Protein AF-A0A962DFA2-F1 (afdb_monomer)

pLDDT: mean 83.48, std 16.99, range [31.48, 98.12]

Sequence (220 aa):
VVYTYWNDRPQLPERIKPILKSPIVALGGAARVVVPYTISSNFPKAGETLIGNVHSFVYGQSPDAVLSTLSPLRAGNKGFASWLNEQGANVTLNGEELTDHVFDYLMPVQGANGGIFRSNDPVQTFHMAGMGAMLAAIRPDNQDSRLDLELAHGMMANYVYPADQHLLAMNKERFVQEGILTVSPELAAFIPERYHDRVFVQPYEPKGRGVDFTPDDFTP

Solvent-accessible surface area (backbone atoms only — not comparable to full-atom values): 12699 Å² total; per-residue (Å²): 126,55,76,60,87,53,79,101,56,73,64,78,76,66,54,64,54,64,70,75,67,51,81,91,72,87,70,98,61,83,60,48,28,43,30,58,66,74,88,85,62,100,49,77,88,48,50,59,59,52,52,52,51,50,49,55,51,45,47,73,75,30,68,68,32,40,43,30,31,49,40,57,46,47,54,95,96,47,23,49,40,56,53,40,52,75,72,67,52,72,91,82,60,52,75,68,64,48,48,60,51,44,50,63,45,54,42,46,41,67,38,98,83,76,51,58,26,40,33,80,35,65,50,55,31,50,43,23,55,62,59,12,28,27,47,44,40,79,27,64,78,31,80,80,38,71,66,42,37,70,29,20,65,9,34,30,32,26,40,33,48,63,88,49,67,66,56,17,53,51,39,16,45,36,24,27,76,70,31,24,48,42,25,19,64,78,36,54,80,72,55,61,76,95,45,57,95,37,50,42,77,42,85,73,75,54,94,85,72,86,73,88,78,54,83,77,79,72,63,134

Nearest PDB structures (foldseek):
  4ks9-assembly1_A  TM=7.253E-01  e=6.447E-07  Cupriavidus metallidurans CH34
  4ks9-assembly1_B  TM=7.282E-01  e=1.789E-06  Cupriavidus metallidurans CH34
  6qe5-assembly2_B  TM=5.598E-01  e=1.963E+00  Escherichia coli PCN033
  4blw-assembly2_B  TM=5.600E-01  e=2.230E+00  Escherichia coli K-12
  6qdx-assembly1_A  TM=5.351E-01  e=2.230E+00  Escherichia coli

Foldseek 3Di:
DFADDDPPADDDDQECCCRVPPDRDDDPDQGQEDEPADDDDPPVVCRLVVVVVVLCVNCVRHVQHWYKYWFFQDDDQAGLVNVCVVVVHDPPDDQLRLVQSVCVQQQWDQPPVNFWTDGVRPRSCCQCLSFNWAFEDKHADHPPDPSSCVHPVNIITMTTHASDSVNRVVRNCLCTPVSAHEYEPVVLVSHPPVCLVRYDYDHRGRDPPDDPDDPVNTDD

Mean predicted aligned error: 7.3 Å

Structure (mmCIF, N/CA/C/O backbone):
data_AF-A0A962DFA2-F1
#
_entry.id   AF-A0A962DFA2-F1
#
loop_
_atom_site.group_PDB
_atom_site.id
_atom_site.type_symbol
_atom_site.label_atom_id
_atom_site.label_alt_id
_atom_site.label_comp_id
_atom_site.label_asym_id
_atom_site.label_entity_id
_atom_site.label_seq_id
_atom_site.pdbx_PDB_ins_code
_atom_site.Cartn_x
_atom_site.Cartn_y
_atom_site.Cartn_z
_atom_site.occupancy
_atom_site.B_iso_or_equiv
_atom_site.auth_seq_id
_atom_site.auth_comp_id
_atom_site.auth_asym_id
_atom_site.auth_atom_id
_atom_site.pdbx_PDB_model_num
ATOM 1 N N . VAL A 1 1 ? 16.718 -4.662 -3.782 1.00 40.53 1 VAL A N 1
ATOM 2 C CA . VAL A 1 1 ? 15.525 -4.903 -4.623 1.00 40.53 1 VAL A CA 1
ATOM 3 C C . VAL A 1 1 ? 15.564 -6.362 -5.027 1.00 40.53 1 VAL A C 1
ATOM 5 O O . VAL A 1 1 ? 16.570 -6.774 -5.588 1.00 40.53 1 VAL A O 1
ATOM 8 N N . VAL A 1 2 ? 14.565 -7.150 -4.637 1.00 40.03 2 VAL A N 1
ATOM 9 C CA . VAL A 1 2 ? 14.452 -8.560 -5.043 1.00 40.03 2 VAL A CA 1
ATOM 10 C C . VAL A 1 2 ? 13.408 -8.628 -6.154 1.00 40.03 2 VAL A C 1
ATOM 12 O O . VAL A 1 2 ? 12.385 -7.946 -6.084 1.00 40.03 2 VAL A O 1
ATOM 15 N N . TYR A 1 3 ? 13.702 -9.406 -7.192 1.00 44.09 3 TYR A N 1
ATOM 16 C CA . TYR A 1 3 ? 12.820 -9.632 -8.333 1.00 44.09 3 TYR A CA 1
ATOM 17 C C . TYR A 1 3 ? 12.112 -10.971 -8.135 1.00 44.09 3 TYR A C 1
ATOM 19 O O . TYR A 1 3 ? 12.773 -11.976 -7.881 1.00 44.09 3 TYR A O 1
ATOM 27 N N . THR A 1 4 ? 10.788 -11.005 -8.254 1.00 39.25 4 THR A N 1
ATOM 28 C CA . THR A 1 4 ? 10.018 -12.257 -8.259 1.00 39.25 4 THR A CA 1
ATOM 29 C C . THR A 1 4 ? 9.398 -12.467 -9.636 1.00 39.25 4 THR A C 1
ATOM 31 O O . THR A 1 4 ? 8.823 -11.546 -10.213 1.00 39.25 4 THR A O 1
ATOM 34 N N . TYR A 1 5 ? 9.550 -13.680 -10.173 1.00 37.34 5 TYR A N 1
ATOM 35 C CA . TYR A 1 5 ? 9.045 -14.105 -11.480 1.00 37.34 5 TYR A CA 1
ATOM 36 C C . TYR A 1 5 ? 7.929 -15.127 -11.279 1.00 37.34 5 TYR A C 1
ATOM 38 O O . TYR A 1 5 ? 8.181 -16.128 -10.619 1.00 37.34 5 TYR A O 1
ATOM 46 N N . TRP A 1 6 ? 6.762 -14.918 -11.891 1.00 36.81 6 TRP A N 1
ATOM 47 C CA . TRP A 1 6 ? 5.746 -15.952 -12.130 1.00 36.81 6 TRP A CA 1
ATOM 48 C C . TRP A 1 6 ? 4.937 -15.583 -13.381 1.00 36.81 6 TRP A C 1
ATOM 50 O O . TRP A 1 6 ? 4.411 -14.479 -13.418 1.00 36.81 6 TRP A O 1
ATOM 60 N N . ASN A 1 7 ? 4.906 -16.495 -14.369 1.00 35.88 7 ASN A N 1
ATOM 61 C CA . ASN A 1 7 ? 4.021 -16.651 -15.546 1.00 35.88 7 ASN A CA 1
ATOM 62 C C . ASN A 1 7 ? 3.340 -15.405 -16.176 1.00 35.88 7 ASN A C 1
ATOM 64 O O . ASN A 1 7 ? 3.738 -14.259 -15.992 1.00 35.88 7 ASN A O 1
ATOM 68 N N . ASP A 1 8 ? 2.407 -15.637 -17.100 1.00 46.66 8 ASP A N 1
ATOM 69 C CA . ASP A 1 8 ? 1.907 -14.676 -18.099 1.00 46.66 8 ASP A CA 1
ATOM 70 C C . ASP A 1 8 ? 1.202 -13.432 -17.531 1.00 46.66 8 ASP A C 1
ATOM 72 O O . ASP A 1 8 ? 1.034 -12.444 -18.247 1.00 46.66 8 ASP A O 1
ATOM 76 N N . ARG A 1 9 ? 0.920 -13.407 -16.221 1.00 54.56 9 ARG A N 1
ATOM 77 C CA . ARG A 1 9 ? 0.496 -12.222 -15.463 1.00 54.56 9 ARG A CA 1
ATOM 78 C C . ARG A 1 9 ? 1.474 -11.931 -14.320 1.00 54.56 9 ARG A C 1
ATOM 80 O O . ARG A 1 9 ? 1.854 -12.873 -13.627 1.00 54.56 9 ARG A O 1
ATOM 87 N N . PRO A 1 10 ? 1.872 -10.666 -14.093 1.00 65.50 10 PRO A N 1
ATOM 88 C CA . PRO A 1 10 ? 2.705 -10.305 -12.950 1.00 65.50 10 PRO A CA 1
ATOM 89 C C . PRO A 1 10 ? 1.995 -10.672 -11.636 1.00 65.50 10 PRO A C 1
ATOM 91 O O . PRO A 1 10 ? 1.051 -10.003 -11.232 1.00 65.50 10 PRO A O 1
ATOM 94 N N . GLN A 1 11 ? 2.435 -11.740 -10.966 1.00 81.25 11 GLN A N 1
ATOM 95 C CA . GLN A 1 11 ? 1.913 -12.091 -9.644 1.00 81.25 11 GLN A CA 1
ATOM 96 C C . GLN A 1 11 ? 2.600 -11.247 -8.571 1.00 81.25 11 GLN A C 1
ATOM 98 O O . GLN A 1 11 ? 3.827 -11.273 -8.429 1.00 81.25 11 GLN A O 1
ATOM 103 N N . LEU A 1 12 ? 1.800 -10.502 -7.808 1.00 89.06 12 LEU A N 1
ATOM 104 C CA . LEU A 1 12 ? 2.284 -9.767 -6.646 1.00 89.06 12 LEU A CA 1
ATOM 105 C C . LEU A 1 12 ? 2.687 -10.749 -5.536 1.00 89.06 12 LEU A C 1
ATOM 107 O O . LEU A 1 12 ? 1.996 -11.746 -5.321 1.00 89.06 12 LEU A O 1
ATOM 111 N N . PRO A 1 13 ? 3.785 -10.490 -4.811 1.00 89.25 13 PRO A N 1
ATOM 112 C CA . PRO A 1 13 ? 4.226 -11.381 -3.749 1.00 89.25 13 PRO A CA 1
ATOM 113 C C . PRO A 1 13 ? 3.236 -11.388 -2.583 1.00 89.25 13 PRO A C 1
ATOM 115 O O . PRO A 1 13 ? 2.809 -10.335 -2.111 1.00 89.25 13 PRO A O 1
ATOM 118 N N . GLU A 1 14 ? 2.945 -12.583 -2.076 1.00 89.50 14 GLU A N 1
ATOM 119 C CA . GLU A 1 14 ? 2.001 -12.779 -0.968 1.00 89.50 14 GLU A CA 1
ATOM 120 C C . GLU A 1 14 ? 2.699 -12.892 0.391 1.00 89.50 14 GLU A C 1
ATOM 122 O O . GLU A 1 14 ? 2.130 -12.548 1.421 1.00 89.50 14 GLU A O 1
ATOM 127 N N . ARG A 1 15 ? 3.947 -13.382 0.402 1.00 88.44 15 ARG A N 1
ATOM 128 C CA . ARG A 1 15 ? 4.719 -13.667 1.620 1.00 88.44 15 ARG A CA 1
ATOM 129 C C . ARG A 1 15 ? 6.149 -13.169 1.501 1.00 88.44 15 ARG A C 1
ATOM 131 O O . ARG A 1 15 ? 6.738 -13.171 0.418 1.00 88.44 15 ARG A O 1
ATOM 138 N N . ILE A 1 16 ? 6.731 -12.794 2.637 1.00 87.31 16 ILE A N 1
ATOM 139 C CA . ILE A 1 16 ? 8.077 -12.213 2.690 1.00 87.31 16 ILE A CA 1
ATOM 140 C C . ILE A 1 16 ? 9.175 -13.284 2.702 1.00 87.31 16 ILE A C 1
ATOM 142 O O . ILE A 1 16 ? 10.225 -13.091 2.093 1.00 87.31 16 ILE A O 1
ATOM 146 N N . LYS A 1 17 ? 8.965 -14.450 3.328 1.00 87.81 17 LYS A N 1
ATOM 147 C CA . LYS A 1 17 ? 9.995 -15.503 3.397 1.00 87.81 17 LYS A CA 1
ATOM 148 C C . LYS A 1 17 ? 10.449 -16.024 2.037 1.00 87.81 17 LYS A C 1
ATOM 150 O O . LYS A 1 17 ? 11.661 -16.180 1.891 1.00 87.81 17 LYS A O 1
ATOM 155 N N . PRO A 1 18 ? 9.579 -16.249 1.032 1.00 86.56 18 PRO A N 1
ATOM 156 C CA . PRO A 1 18 ? 10.038 -16.575 -0.315 1.00 86.56 18 PRO A CA 1
ATOM 157 C C . PRO A 1 18 ? 10.994 -15.519 -0.882 1.00 86.56 18 PRO A C 1
ATOM 159 O O . PRO A 1 18 ? 12.015 -15.884 -1.455 1.00 86.56 18 PRO A O 1
ATOM 162 N N . ILE A 1 19 ? 10.741 -14.228 -0.649 1.00 85.00 19 ILE A N 1
ATOM 163 C CA . ILE A 1 19 ? 11.627 -13.134 -1.083 1.00 85.00 19 ILE A CA 1
ATOM 164 C C . ILE A 1 19 ? 12.985 -13.214 -0.367 1.00 85.00 19 ILE A C 1
ATOM 166 O O . ILE A 1 19 ? 14.026 -13.046 -0.995 1.00 85.00 19 ILE A O 1
ATOM 170 N N . LEU A 1 20 ? 12.992 -13.496 0.940 1.00 85.50 20 LEU A N 1
ATOM 171 C CA . LEU A 1 20 ? 14.212 -13.511 1.760 1.00 85.50 20 LEU A CA 1
ATOM 172 C C . LEU A 1 20 ? 15.050 -14.791 1.628 1.00 85.50 20 LEU A C 1
ATOM 174 O O . LEU A 1 20 ? 16.238 -14.777 1.946 1.00 85.50 20 LEU A O 1
ATOM 178 N N . LYS A 1 21 ? 14.428 -15.914 1.258 1.00 85.38 21 LYS A N 1
ATOM 179 C CA . LYS A 1 21 ? 15.069 -17.239 1.235 1.00 85.38 21 LYS A CA 1
ATOM 180 C C . LYS A 1 21 ? 15.366 -17.753 -0.166 1.00 85.38 21 LYS A C 1
ATOM 182 O O . LYS A 1 21 ? 16.146 -18.696 -0.283 1.00 85.38 21 LYS A O 1
ATOM 187 N N . SER A 1 22 ? 14.765 -17.173 -1.203 1.00 80.94 22 SER A N 1
ATOM 188 C CA . SER A 1 22 ? 15.056 -17.591 -2.573 1.00 80.94 22 SER A CA 1
ATOM 189 C C . SER A 1 22 ? 16.487 -17.215 -2.960 1.00 80.94 22 SER A C 1
ATOM 191 O O . SER A 1 22 ? 16.951 -16.126 -2.610 1.00 80.94 22 SER A O 1
ATOM 193 N N . PRO A 1 23 ? 17.203 -18.090 -3.687 1.00 81.75 23 PRO A N 1
ATOM 194 C CA . PRO A 1 23 ? 18.500 -17.737 -4.237 1.00 81.75 23 PRO A CA 1
ATOM 195 C C . PRO A 1 23 ? 18.349 -16.575 -5.222 1.00 81.75 23 PRO A C 1
ATOM 197 O O . PRO A 1 23 ? 17.384 -16.503 -5.984 1.00 81.75 23 PRO A O 1
ATOM 200 N N . ILE A 1 24 ? 19.329 -15.672 -5.223 1.00 81.88 24 ILE A N 1
ATOM 201 C CA . ILE A 1 24 ? 19.407 -14.617 -6.232 1.00 81.88 24 ILE A CA 1
ATOM 202 C C . ILE A 1 24 ? 19.823 -15.270 -7.549 1.00 81.88 24 ILE A C 1
ATOM 204 O O . ILE A 1 24 ? 20.878 -15.898 -7.629 1.00 81.88 24 ILE A O 1
ATOM 208 N N . VAL A 1 25 ? 18.998 -15.101 -8.578 1.00 79.81 25 VAL A N 1
ATOM 209 C CA . VAL A 1 25 ? 19.255 -15.606 -9.928 1.00 79.81 25 VAL A CA 1
ATOM 210 C C . VAL A 1 25 ? 19.333 -14.447 -10.913 1.00 79.81 25 VAL A C 1
ATOM 212 O O . VAL A 1 25 ? 18.624 -13.449 -10.773 1.00 79.81 25 VAL A O 1
ATOM 215 N N . ALA A 1 26 ? 20.203 -14.569 -11.915 1.00 78.75 26 ALA A N 1
ATOM 216 C CA . ALA A 1 26 ? 20.210 -13.641 -13.036 1.00 78.75 26 ALA A CA 1
ATOM 217 C C . ALA A 1 26 ? 18.935 -13.843 -13.866 1.00 78.75 26 ALA A C 1
ATOM 219 O O . ALA A 1 26 ? 18.551 -14.977 -14.160 1.00 78.75 26 ALA A O 1
ATOM 220 N N . LEU A 1 27 ? 18.279 -12.748 -14.244 1.00 73.88 27 LEU A N 1
ATOM 221 C CA . LEU A 1 27 ? 17.114 -12.812 -15.117 1.00 73.88 27 LEU A CA 1
ATOM 222 C C . LEU A 1 27 ? 17.566 -12.978 -16.571 1.00 73.88 27 LEU A C 1
ATOM 224 O O . LEU A 1 27 ? 18.454 -12.267 -17.033 1.00 73.88 27 LEU A O 1
ATOM 228 N N . GLY A 1 28 ? 16.909 -13.874 -17.309 1.00 77.69 28 GLY A N 1
ATOM 229 C CA . GLY A 1 28 ? 17.084 -14.022 -18.760 1.00 77.69 28 GLY A CA 1
ATOM 230 C C . GLY A 1 28 ? 16.366 -12.948 -19.592 1.00 77.69 28 GLY A C 1
ATOM 231 O O . GLY A 1 28 ? 16.189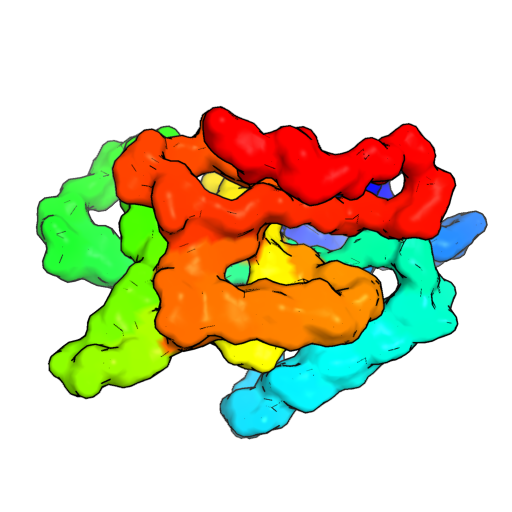 -13.130 -20.790 1.00 77.69 28 GLY A O 1
ATOM 232 N N . GLY A 1 29 ? 15.894 -11.865 -18.964 1.00 80.19 29 GLY A N 1
ATOM 233 C CA . GLY A 1 29 ? 15.108 -10.801 -19.588 1.00 80.19 29 GLY A CA 1
ATOM 234 C C . GLY A 1 29 ? 14.690 -9.725 -18.582 1.00 80.19 29 GLY A C 1
ATOM 235 O O . GLY A 1 29 ? 15.129 -9.741 -17.430 1.00 80.19 29 GLY A O 1
ATOM 236 N N . ALA A 1 30 ? 13.831 -8.796 -19.010 1.00 79.75 30 ALA A N 1
ATOM 237 C CA . ALA A 1 30 ? 13.317 -7.734 -18.146 1.00 79.75 30 ALA A CA 1
ATOM 238 C C . ALA A 1 30 ? 12.462 -8.294 -16.995 1.00 79.75 30 ALA A C 1
ATOM 240 O O . ALA A 1 30 ? 11.757 -9.303 -17.138 1.00 79.75 30 ALA A O 1
ATOM 241 N N . ALA A 1 31 ? 12.523 -7.628 -15.841 1.00 82.19 31 ALA A N 1
ATOM 242 C CA . ALA A 1 31 ? 11.681 -7.964 -14.703 1.00 82.19 31 ALA A CA 1
ATOM 243 C C . ALA A 1 31 ? 10.222 -7.595 -14.998 1.00 82.19 31 ALA A C 1
ATOM 245 O O . ALA A 1 31 ? 9.942 -6.518 -15.512 1.00 82.19 31 ALA A O 1
ATOM 246 N N . ARG A 1 32 ? 9.286 -8.479 -14.636 1.00 83.81 32 ARG A N 1
ATOM 247 C CA . ARG A 1 32 ? 7.841 -8.203 -14.732 1.00 83.81 32 ARG A CA 1
ATOM 248 C C . ARG A 1 32 ? 7.282 -7.555 -13.470 1.00 83.81 32 ARG A C 1
ATOM 250 O O . ARG A 1 32 ? 6.309 -6.819 -13.550 1.00 83.81 32 ARG A O 1
ATOM 257 N N . VAL A 1 33 ? 7.886 -7.836 -12.317 1.00 87.25 33 VAL A N 1
ATOM 258 C CA . VAL A 1 33 ? 7.523 -7.251 -11.023 1.00 87.25 33 VAL A CA 1
ATOM 259 C C . VAL A 1 33 ? 8.797 -6.845 -10.301 1.00 87.25 33 VAL A C 1
ATOM 261 O O . VAL A 1 33 ? 9.752 -7.622 -10.211 1.00 87.25 33 VAL A O 1
ATOM 264 N N . VAL A 1 34 ? 8.809 -5.626 -9.778 1.00 89.75 34 VAL A N 1
ATOM 265 C CA . VAL A 1 34 ? 9.890 -5.097 -8.951 1.00 89.75 34 VAL A CA 1
ATOM 266 C C . VAL A 1 34 ? 9.348 -4.846 -7.555 1.00 89.75 34 VAL A C 1
ATOM 268 O O . VAL A 1 34 ? 8.374 -4.111 -7.405 1.00 89.75 34 VAL A O 1
ATOM 271 N N . VAL A 1 35 ? 9.992 -5.443 -6.542 1.00 90.69 35 VAL A N 1
ATOM 272 C CA . VAL A 1 35 ? 9.493 -5.411 -5.162 1.00 90.69 35 VAL A CA 1
ATOM 273 C C . VAL A 1 35 ? 10.472 -4.744 -4.196 1.00 90.69 35 VAL A C 1
ATOM 275 O O . VAL A 1 35 ? 11.432 -5.374 -3.727 1.00 90.69 35 VAL A O 1
ATOM 278 N N . PRO A 1 36 ? 10.239 -3.473 -3.825 1.00 89.44 36 PRO A N 1
ATOM 279 C CA . PRO A 1 36 ? 10.795 -2.897 -2.611 1.00 89.44 36 PRO A CA 1
ATOM 280 C C . PRO A 1 36 ? 10.100 -3.544 -1.403 1.00 89.44 36 PRO A C 1
ATOM 282 O O . PRO A 1 36 ? 8.979 -3.194 -1.045 1.00 89.44 36 PRO A O 1
ATOM 285 N N . TYR A 1 37 ? 10.758 -4.524 -0.787 1.00 84.00 37 TYR A N 1
ATOM 286 C CA . TYR A 1 37 ? 10.236 -5.256 0.378 1.00 84.00 37 TYR A CA 1
ATOM 287 C C . TYR A 1 37 ? 10.696 -4.669 1.724 1.00 84.00 37 TYR A C 1
ATOM 289 O O . TYR A 1 37 ? 10.329 -5.159 2.787 1.00 84.00 37 TYR A O 1
ATOM 297 N N . THR A 1 38 ? 11.541 -3.638 1.693 1.00 84.62 38 THR A N 1
ATOM 298 C CA . THR A 1 38 ? 11.934 -2.862 2.869 1.00 84.62 38 THR A CA 1
ATOM 299 C C . THR A 1 38 ? 12.190 -1.419 2.462 1.00 84.62 38 THR A C 1
ATOM 301 O O . THR A 1 38 ? 12.869 -1.155 1.467 1.00 84.62 38 THR A O 1
ATOM 304 N N . ILE A 1 39 ? 11.639 -0.490 3.237 1.00 80.62 39 ILE A N 1
ATOM 305 C CA . ILE A 1 39 ? 11.922 0.937 3.146 1.00 80.62 39 ILE A CA 1
ATOM 306 C C . ILE A 1 39 ? 12.259 1.383 4.562 1.00 80.62 39 ILE A C 1
ATOM 308 O O . ILE A 1 39 ? 11.390 1.493 5.422 1.00 80.62 39 ILE A O 1
ATOM 312 N N . SER A 1 40 ? 13.542 1.608 4.812 1.00 77.19 40 SER A N 1
ATOM 313 C CA . SER A 1 40 ? 14.024 2.176 6.065 1.00 77.19 40 SER A CA 1
ATOM 314 C C . SER A 1 40 ? 14.614 3.541 5.772 1.00 77.19 40 SER A C 1
ATOM 316 O O . SER A 1 40 ? 15.476 3.658 4.900 1.00 77.19 40 SER A O 1
ATOM 318 N N . SER A 1 41 ? 14.202 4.557 6.520 1.00 67.19 41 SER A N 1
ATOM 319 C CA . SER A 1 41 ? 14.848 5.859 6.455 1.00 67.19 41 SER A CA 1
ATOM 320 C C . SER A 1 41 ? 15.345 6.274 7.830 1.00 67.19 41 SER A C 1
ATOM 322 O O . SER A 1 41 ? 14.562 6.375 8.770 1.00 67.19 41 SER A O 1
ATOM 324 N N . ASN A 1 42 ? 16.637 6.594 7.919 1.00 71.25 42 ASN A N 1
ATOM 325 C CA . ASN A 1 42 ? 17.202 7.315 9.064 1.00 71.25 42 ASN A CA 1
ATOM 326 C C . ASN A 1 42 ? 16.839 8.815 9.024 1.00 71.25 42 ASN A C 1
ATOM 328 O O . ASN A 1 42 ? 17.106 9.547 9.972 1.00 71.25 42 ASN A O 1
ATOM 332 N N . PHE A 1 43 ? 16.209 9.270 7.932 1.00 71.19 43 PHE A N 1
ATOM 333 C CA . PHE A 1 43 ? 15.773 10.645 7.699 1.00 71.19 43 PHE A CA 1
ATOM 334 C C . PHE A 1 43 ? 14.310 10.641 7.229 1.00 71.19 43 PHE A C 1
ATOM 336 O O . PHE A 1 43 ? 14.055 10.571 6.024 1.00 71.19 43 PHE A O 1
ATOM 343 N N . PRO A 1 44 ? 13.320 10.703 8.136 1.00 64.38 44 PRO A N 1
ATOM 344 C CA . PRO A 1 44 ? 11.906 10.494 7.799 1.00 64.38 44 PRO A CA 1
ATOM 345 C C . PRO A 1 44 ? 11.394 11.331 6.614 1.00 64.38 44 PRO A C 1
ATOM 347 O O . PRO A 1 44 ? 10.601 10.849 5.814 1.00 64.38 44 PRO A O 1
ATOM 350 N N . LYS A 1 45 ? 11.916 12.552 6.436 1.00 70.06 45 LYS A N 1
ATOM 351 C CA . LYS A 1 45 ? 11.538 13.462 5.341 1.00 70.06 45 LYS A CA 1
ATOM 352 C C . LYS A 1 45 ? 12.080 13.076 3.955 1.00 70.06 45 LYS A C 1
ATOM 354 O O . LYS A 1 45 ? 11.642 13.648 2.970 1.00 70.06 45 LYS A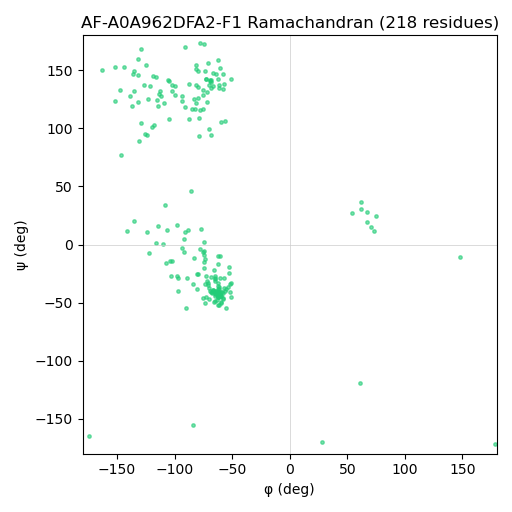 O 1
ATOM 359 N N . ALA A 1 46 ? 13.020 12.134 3.861 1.00 75.69 46 ALA A N 1
ATOM 360 C CA . ALA A 1 46 ? 13.625 11.710 2.594 1.00 75.69 46 ALA A CA 1
ATOM 361 C C . ALA A 1 46 ? 12.912 10.511 1.937 1.00 75.69 46 ALA A C 1
ATOM 363 O O . ALA A 1 46 ? 13.267 10.124 0.825 1.00 75.69 46 ALA A O 1
ATOM 364 N N . GLY A 1 47 ? 11.932 9.900 2.618 1.00 74.56 47 GLY A N 1
ATOM 365 C CA . GLY A 1 47 ? 11.279 8.673 2.152 1.00 74.56 47 GLY A CA 1
ATOM 366 C C . GLY A 1 47 ? 10.554 8.835 0.812 1.00 74.56 47 GLY A C 1
ATOM 367 O O . GLY A 1 47 ? 10.709 7.984 -0.058 1.00 74.56 47 GLY A O 1
ATOM 368 N N . GLU A 1 48 ? 9.825 9.939 0.626 1.00 78.31 48 GLU A N 1
ATOM 369 C CA . GLU A 1 48 ? 9.097 10.241 -0.620 1.00 78.31 48 GLU A CA 1
ATOM 370 C C . GLU A 1 48 ? 10.057 10.446 -1.803 1.00 78.31 48 GLU A C 1
ATOM 372 O O . GLU A 1 48 ? 9.884 9.863 -2.871 1.00 78.31 48 GLU A O 1
ATOM 377 N N . THR A 1 49 ? 11.146 11.193 -1.602 1.00 83.81 49 THR A N 1
ATOM 378 C CA . THR A 1 49 ? 12.184 11.361 -2.630 1.00 83.81 49 THR A CA 1
ATOM 379 C C . THR A 1 49 ? 12.842 10.029 -2.993 1.00 83.81 49 THR A C 1
ATOM 381 O O . THR A 1 49 ? 13.079 9.762 -4.169 1.00 83.81 49 THR A O 1
ATOM 384 N N . LEU A 1 50 ? 13.122 9.170 -2.005 1.00 84.31 50 LEU A N 1
ATOM 385 C CA . LEU A 1 50 ? 13.733 7.862 -2.244 1.00 84.31 50 LEU A CA 1
ATOM 386 C C . LEU A 1 50 ? 12.864 7.007 -3.167 1.00 84.31 50 LEU A C 1
ATOM 388 O O . LEU A 1 50 ? 13.358 6.473 -4.159 1.00 84.31 50 LEU A O 1
ATOM 392 N N . ILE A 1 51 ? 11.578 6.880 -2.855 1.00 86.25 51 ILE A N 1
ATOM 393 C CA . ILE A 1 51 ? 10.677 6.052 -3.652 1.00 86.25 51 ILE A CA 1
ATOM 394 C C . ILE A 1 51 ? 10.362 6.691 -5.013 1.00 86.25 51 ILE A C 1
ATOM 396 O O . ILE A 1 51 ? 10.273 5.961 -5.994 1.00 86.25 51 ILE A O 1
ATOM 400 N N . GLY A 1 52 ? 10.323 8.024 -5.122 1.00 88.94 52 GLY A N 1
ATOM 401 C CA . GLY A 1 52 ? 10.255 8.718 -6.416 1.00 88.94 52 GLY A CA 1
ATOM 402 C C . GLY A 1 52 ? 11.466 8.440 -7.320 1.00 88.94 52 GLY A C 1
ATOM 403 O O . GLY A 1 52 ? 11.314 8.220 -8.524 1.00 88.94 52 GLY A O 1
ATOM 404 N N . ASN A 1 53 ? 12.669 8.352 -6.742 1.00 90.31 53 ASN A N 1
ATOM 405 C CA . ASN A 1 53 ? 13.877 7.965 -7.478 1.00 90.31 53 ASN A CA 1
ATOM 406 C C . ASN A 1 53 ? 13.846 6.488 -7.895 1.00 90.31 53 ASN A C 1
ATOM 408 O O . ASN A 1 53 ? 14.239 6.159 -9.014 1.00 90.31 53 ASN A O 1
ATOM 412 N N . VAL A 1 54 ? 13.360 5.596 -7.021 1.00 90.56 54 VAL A N 1
ATOM 413 C CA . VAL A 1 54 ? 13.163 4.174 -7.353 1.00 90.56 54 VAL A CA 1
ATOM 414 C C . VAL A 1 54 ? 12.146 4.023 -8.482 1.00 90.56 54 VAL A C 1
ATOM 416 O O . VAL A 1 54 ? 12.414 3.289 -9.426 1.00 90.56 54 VAL A O 1
ATOM 419 N N . HIS A 1 55 ? 11.021 4.737 -8.418 1.00 93.50 55 HIS A N 1
ATOM 420 C CA . HIS A 1 55 ? 10.001 4.768 -9.469 1.00 93.50 55 HIS A CA 1
ATOM 421 C C . HIS A 1 55 ? 10.602 5.164 -10.820 1.00 93.50 55 HIS A C 1
ATOM 423 O O . HIS A 1 55 ? 10.536 4.383 -11.769 1.00 93.50 55 HIS A O 1
ATOM 429 N N . SER A 1 56 ? 11.287 6.309 -10.870 1.00 93.12 56 SER A N 1
ATOM 430 C CA . SER A 1 56 ? 11.932 6.804 -12.093 1.00 93.12 56 SER A CA 1
ATOM 431 C C . SER A 1 56 ? 12.971 5.820 -12.640 1.00 93.12 56 SER A C 1
ATOM 433 O O . SER A 1 56 ? 13.042 5.591 -13.846 1.00 93.12 56 SER A O 1
ATOM 435 N N . PHE A 1 57 ? 13.767 5.202 -11.761 1.00 92.44 57 PHE A N 1
ATOM 436 C CA . PHE A 1 57 ? 14.758 4.205 -12.161 1.00 92.44 57 PHE A CA 1
ATOM 437 C C . PHE A 1 57 ? 14.104 2.946 -12.744 1.00 92.44 57 PHE A C 1
ATOM 439 O O . PHE A 1 57 ? 14.502 2.490 -13.815 1.00 92.44 57 PHE A O 1
ATOM 446 N N . VAL A 1 58 ? 13.098 2.394 -12.059 1.00 90.56 58 VAL A N 1
ATOM 447 C CA . VAL A 1 58 ? 12.413 1.165 -12.480 1.00 90.56 58 VAL A CA 1
ATOM 448 C C . VAL A 1 58 ? 11.752 1.365 -13.833 1.00 90.56 58 VAL A C 1
ATOM 450 O O . VAL A 1 58 ? 12.037 0.601 -14.750 1.00 90.56 58 VAL A O 1
ATOM 453 N N . TYR A 1 59 ? 10.949 2.413 -13.997 1.00 91.44 59 TYR A N 1
ATOM 454 C CA . TYR A 1 59 ? 10.233 2.640 -15.252 1.00 91.44 59 TYR A CA 1
ATOM 455 C C . TYR A 1 59 ? 11.131 3.147 -16.386 1.00 91.44 59 TYR A C 1
ATOM 457 O O . TYR A 1 59 ? 10.799 2.951 -17.551 1.00 91.44 59 TYR A O 1
ATOM 465 N N . GLY A 1 60 ? 12.305 3.709 -16.079 1.00 90.81 60 GLY A N 1
ATOM 466 C CA . GLY A 1 60 ? 13.332 3.999 -17.082 1.00 90.81 60 GLY A CA 1
ATOM 467 C C . GLY A 1 60 ? 14.050 2.753 -17.621 1.00 90.81 60 GLY A C 1
ATOM 468 O O . GLY A 1 60 ? 14.530 2.772 -18.750 1.00 90.81 60 GLY A O 1
ATOM 469 N N . GLN A 1 61 ? 14.138 1.672 -16.835 1.00 88.06 61 GLN A N 1
ATOM 470 C CA . GLN A 1 61 ? 14.827 0.426 -17.216 1.00 88.06 61 GLN A CA 1
ATOM 471 C C . GLN A 1 61 ? 13.871 -0.699 -17.632 1.00 88.06 61 GLN A C 1
ATOM 473 O O . GLN A 1 61 ? 14.245 -1.615 -18.360 1.00 88.06 61 GLN A O 1
ATOM 478 N N . SER A 1 62 ? 12.645 -0.689 -17.123 1.00 88.06 62 SER A N 1
ATOM 479 C CA . SER A 1 62 ? 11.630 -1.713 -17.362 1.00 88.06 62 SER A CA 1
ATOM 480 C C . SER A 1 62 ? 10.243 -1.059 -17.379 1.00 88.06 62 SER A C 1
ATOM 482 O O . SER A 1 62 ? 9.507 -1.171 -16.399 1.00 88.06 62 SER A O 1
ATOM 484 N N . PRO A 1 63 ? 9.879 -0.371 -18.481 1.00 88.00 63 PRO A N 1
ATOM 485 C CA . PRO A 1 63 ? 8.599 0.336 -18.606 1.00 88.00 63 PRO A CA 1
ATOM 486 C C . PRO A 1 63 ? 7.374 -0.565 -18.401 1.00 88.00 63 PRO A C 1
ATOM 488 O O . PRO A 1 63 ? 6.347 -0.106 -17.912 1.00 88.00 63 PRO A O 1
ATOM 491 N N . ASP A 1 64 ? 7.513 -1.854 -18.726 1.00 85.69 64 ASP A N 1
ATOM 492 C CA . ASP A 1 64 ? 6.450 -2.859 -18.623 1.00 85.69 64 ASP A CA 1
ATOM 493 C C . ASP A 1 64 ? 6.427 -3.603 -17.274 1.00 85.69 64 ASP A C 1
ATOM 495 O O . ASP A 1 64 ? 5.687 -4.578 -17.111 1.00 85.69 64 ASP A O 1
ATOM 499 N N . ALA A 1 65 ? 7.275 -3.221 -16.316 1.00 87.81 65 ALA A N 1
ATOM 500 C CA . ALA A 1 65 ? 7.285 -3.839 -14.996 1.00 87.81 65 ALA A CA 1
ATOM 501 C C . ALA A 1 65 ? 6.162 -3.281 -14.115 1.00 87.81 65 ALA A C 1
ATOM 503 O O . ALA A 1 65 ? 5.827 -2.107 -14.184 1.00 87.81 65 ALA A O 1
ATOM 504 N N . VAL A 1 66 ? 5.642 -4.095 -13.201 1.00 90.88 66 VAL A N 1
ATOM 505 C CA . VAL A 1 66 ? 4.814 -3.615 -12.091 1.00 90.88 66 VAL A CA 1
ATOM 506 C C . VAL A 1 66 ? 5.717 -3.310 -10.899 1.00 90.88 66 VAL A C 1
ATOM 508 O O . VAL A 1 66 ? 6.376 -4.205 -10.363 1.00 90.88 66 VAL A O 1
ATOM 511 N N . LEU A 1 67 ? 5.742 -2.054 -10.453 1.00 93.62 67 LEU A N 1
ATOM 512 C CA . LEU A 1 67 ? 6.390 -1.666 -9.201 1.00 93.62 67 LEU A CA 1
ATOM 513 C C . LEU A 1 67 ? 5.405 -1.824 -8.037 1.00 93.62 67 LEU A C 1
ATOM 515 O O . LEU A 1 67 ? 4.480 -1.026 -7.896 1.00 93.62 67 LEU A O 1
ATOM 519 N N . SER A 1 68 ? 5.619 -2.829 -7.187 1.00 94.25 68 SER A N 1
ATOM 520 C CA . SER A 1 68 ? 4.761 -3.121 -6.031 1.00 94.25 68 SER A CA 1
ATOM 521 C C . SER A 1 68 ? 5.580 -3.320 -4.772 1.00 94.25 68 SER A C 1
ATOM 523 O O . SER A 1 68 ? 6.635 -3.931 -4.823 1.00 94.25 68 SER A O 1
ATOM 525 N N . THR A 1 69 ? 5.085 -2.919 -3.610 1.00 95.00 69 THR A N 1
ATOM 526 C CA . THR A 1 69 ? 5.693 -3.310 -2.330 1.00 95.00 69 THR A CA 1
ATOM 527 C C . THR A 1 69 ? 5.064 -4.593 -1.791 1.00 95.00 69 THR A C 1
ATOM 529 O O . THR A 1 69 ? 4.047 -5.068 -2.302 1.00 95.00 69 THR A O 1
ATOM 532 N N . LEU A 1 70 ? 5.675 -5.150 -0.746 1.00 94.31 70 LEU A N 1
ATOM 533 C CA . LEU A 1 70 ? 5.010 -6.013 0.228 1.00 94.31 70 LEU A CA 1
ATOM 534 C C . LEU A 1 70 ? 5.297 -5.402 1.598 1.00 94.31 70 LEU A C 1
ATOM 536 O O . LEU A 1 70 ? 6.381 -5.583 2.154 1.00 94.31 70 LEU A O 1
ATOM 540 N N . SER A 1 71 ? 4.362 -4.590 2.072 1.00 94.62 71 SER A N 1
ATOM 541 C CA . SER A 1 71 ? 4.543 -3.695 3.208 1.00 94.62 71 SER A CA 1
ATOM 542 C C . SER A 1 71 ? 3.832 -4.234 4.452 1.00 94.62 71 SER A C 1
ATOM 544 O O . SER A 1 71 ? 2.730 -4.772 4.335 1.00 94.62 71 SER A O 1
ATOM 546 N N . PRO A 1 72 ? 4.428 -4.108 5.647 1.00 94.31 72 PRO A N 1
ATOM 547 C CA . PRO A 1 72 ? 3.765 -4.499 6.885 1.00 94.31 72 PRO A CA 1
ATOM 548 C C . PRO A 1 72 ? 2.675 -3.485 7.261 1.00 94.31 72 PRO A C 1
ATOM 550 O O . PRO A 1 72 ? 2.847 -2.292 7.022 1.00 94.31 72 PRO A O 1
ATOM 553 N N . LEU A 1 73 ? 1.605 -3.929 7.927 1.00 95.44 73 LEU A N 1
ATOM 554 C CA . LEU A 1 73 ? 0.579 -3.039 8.502 1.00 95.44 73 LEU A CA 1
ATOM 555 C C . LEU A 1 73 ? 0.966 -2.548 9.909 1.00 95.44 73 LEU A C 1
ATOM 557 O O . LEU A 1 73 ? 0.189 -2.610 10.867 1.00 95.44 73 LEU A O 1
ATOM 561 N N . ARG A 1 74 ? 2.224 -2.118 10.049 1.00 93.12 74 ARG A N 1
ATOM 562 C CA . ARG A 1 74 ? 2.795 -1.590 11.294 1.00 93.12 74 ARG A CA 1
ATOM 563 C C . ARG A 1 74 ? 3.921 -0.597 11.036 1.00 93.12 74 ARG A C 1
ATOM 565 O O . ARG A 1 74 ? 4.681 -0.724 10.077 1.00 93.12 74 ARG A O 1
ATOM 572 N N . ALA A 1 75 ? 4.113 0.320 11.978 1.00 89.56 75 ALA A N 1
ATOM 573 C CA . ALA A 1 75 ? 5.245 1.237 12.009 1.00 89.56 75 ALA A CA 1
ATOM 574 C C . ALA A 1 75 ? 5.771 1.397 13.441 1.00 89.56 75 ALA A C 1
ATOM 576 O O . ALA A 1 75 ? 5.029 1.705 14.374 1.00 89.56 75 ALA A O 1
ATOM 577 N N . GLY A 1 76 ? 7.079 1.201 13.624 1.00 87.62 76 GLY A N 1
ATOM 578 C CA . GLY A 1 76 ? 7.689 1.230 14.953 1.00 87.62 76 GLY A CA 1
ATOM 579 C C . GLY A 1 76 ? 7.105 0.147 15.865 1.00 87.62 76 GLY A C 1
ATOM 580 O O . GLY A 1 76 ? 7.221 -1.039 15.560 1.00 87.62 76 GLY A O 1
ATOM 581 N N . ASN A 1 77 ? 6.494 0.567 16.975 1.00 88.69 77 ASN A N 1
ATOM 582 C CA . ASN A 1 77 ? 5.888 -0.293 17.997 1.00 88.69 77 ASN A CA 1
ATOM 583 C C . ASN A 1 77 ? 4.347 -0.293 17.979 1.00 88.69 77 ASN A C 1
ATOM 585 O O . ASN A 1 77 ? 3.736 -0.754 18.940 1.00 88.69 77 ASN A O 1
ATOM 589 N N . LYS A 1 78 ? 3.726 0.242 16.922 1.00 89.38 78 LYS A N 1
ATOM 590 C CA . LYS A 1 78 ? 2.273 0.243 16.720 1.00 89.38 78 LYS A CA 1
ATOM 591 C C . LYS A 1 78 ? 1.921 -0.381 15.377 1.00 89.38 78 LYS A C 1
ATOM 593 O O . LYS A 1 78 ? 2.721 -0.351 14.441 1.00 89.38 78 LYS A O 1
ATOM 598 N N . GLY A 1 79 ? 0.714 -0.911 15.278 1.00 94.25 79 GLY A N 1
ATOM 599 C CA . GLY A 1 79 ? 0.175 -1.459 14.043 1.00 94.25 79 GLY A CA 1
ATOM 600 C C . GLY A 1 79 ? -1.277 -1.882 14.183 1.00 94.25 79 GLY A C 1
ATOM 601 O O . GLY A 1 79 ? -1.954 -1.535 15.157 1.00 94.25 79 GLY A O 1
ATOM 602 N N . PHE A 1 80 ? -1.727 -2.661 13.209 1.00 95.50 80 PHE A N 1
ATOM 603 C CA . PHE A 1 80 ? -3.096 -3.150 13.139 1.00 95.50 80 PHE A CA 1
ATOM 604 C C . PHE A 1 80 ? -3.567 -3.836 14.435 1.00 95.50 80 PHE A C 1
ATOM 606 O O . PHE A 1 80 ? -4.659 -3.541 14.910 1.00 95.50 80 PHE A O 1
ATOM 613 N N . ALA A 1 81 ? -2.727 -4.651 15.084 1.00 93.25 81 ALA A N 1
ATOM 614 C CA . ALA A 1 81 ? -3.099 -5.338 16.326 1.00 93.25 81 ALA A CA 1
ATOM 615 C C . ALA A 1 81 ? -3.362 -4.363 17.488 1.00 93.25 81 ALA A C 1
ATOM 617 O O . ALA A 1 81 ? -4.309 -4.534 18.254 1.00 93.25 81 ALA A O 1
ATOM 618 N N . SER A 1 82 ? -2.549 -3.306 17.624 1.00 92.12 82 SER A N 1
ATOM 619 C CA . SER A 1 82 ? -2.792 -2.282 18.651 1.00 92.12 82 SER A CA 1
ATOM 620 C C . SER A 1 82 ? -4.072 -1.496 18.378 1.00 92.12 82 SER A C 1
ATOM 622 O O . SER A 1 82 ? -4.827 -1.249 19.311 1.00 92.12 82 SER A O 1
ATOM 624 N N . TRP A 1 83 ? -4.341 -1.162 17.113 1.00 94.69 83 TRP A N 1
ATOM 625 C CA . TRP A 1 83 ? -5.573 -0.474 16.729 1.00 94.69 83 TRP A CA 1
ATOM 626 C C . TRP A 1 83 ? -6.808 -1.343 17.001 1.00 94.69 83 TRP A C 1
ATOM 628 O O . TRP A 1 83 ? -7.783 -0.857 17.566 1.00 94.69 83 TRP A O 1
ATOM 638 N N . LEU A 1 84 ? -6.742 -2.640 16.689 1.00 93.56 84 LEU A N 1
ATOM 639 C CA . LEU A 1 84 ? -7.828 -3.592 16.928 1.00 93.56 84 LEU A CA 1
ATOM 640 C C . LEU A 1 84 ? -8.180 -3.685 18.424 1.00 93.56 84 LEU A C 1
ATOM 642 O O . LEU A 1 84 ? -9.352 -3.623 18.796 1.00 93.56 84 LEU A O 1
ATOM 646 N N . ASN A 1 85 ? -7.159 -3.734 19.287 1.00 91.25 85 ASN A N 1
ATOM 647 C CA . ASN A 1 85 ? -7.336 -3.694 20.741 1.00 91.25 85 ASN A CA 1
ATOM 648 C C . ASN A 1 85 ? -7.975 -2.378 21.218 1.00 91.25 85 ASN A C 1
ATOM 650 O O . ASN A 1 85 ? -8.809 -2.396 22.121 1.00 91.25 85 ASN A O 1
ATOM 654 N N . GLU A 1 86 ? -7.609 -1.238 20.621 1.00 92.31 86 GLU A N 1
ATOM 655 C CA . GLU A 1 86 ? -8.214 0.068 20.926 1.00 92.31 86 GLU A CA 1
ATOM 656 C C . GLU A 1 86 ? -9.701 0.128 20.531 1.00 92.31 86 GLU A C 1
ATOM 658 O O . GLU A 1 86 ? -10.477 0.803 21.206 1.00 92.31 86 GLU A O 1
ATOM 663 N N . GLN A 1 87 ? -10.115 -0.619 19.500 1.00 91.00 87 GLN A N 1
ATOM 664 C CA . GLN A 1 87 ? -11.527 -0.769 19.118 1.00 91.00 87 GLN A CA 1
ATOM 665 C C . GLN A 1 87 ? -12.302 -1.753 20.015 1.00 91.00 87 GLN A C 1
ATOM 667 O O . GLN A 1 87 ? -13.507 -1.926 19.841 1.00 91.00 87 GLN A O 1
ATOM 672 N N . GLY A 1 88 ? -11.640 -2.415 20.972 1.00 87.88 88 GLY A N 1
ATOM 673 C CA . GLY A 1 88 ? -12.261 -3.422 21.837 1.00 87.88 88 GLY A CA 1
ATOM 674 C C . GLY A 1 88 ? -12.611 -4.730 21.120 1.00 87.88 88 GLY A C 1
ATOM 675 O O . GLY A 1 88 ? -13.382 -5.530 21.654 1.00 87.88 88 GLY A O 1
ATOM 676 N N . ALA A 1 89 ? -12.065 -4.959 19.924 1.00 82.06 89 ALA A N 1
ATOM 677 C CA . ALA A 1 89 ? -12.243 -6.209 19.202 1.00 82.06 89 ALA A CA 1
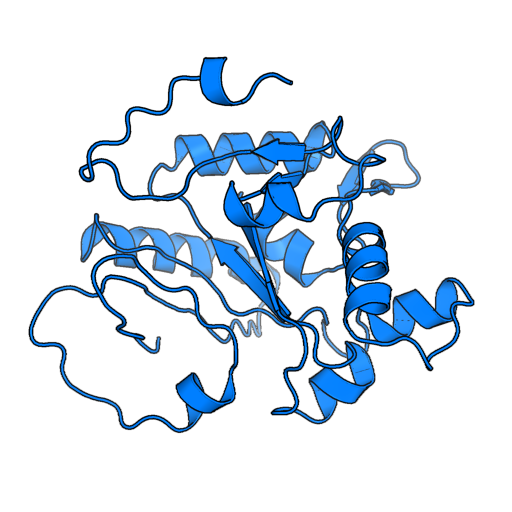ATOM 678 C C . ALA A 1 89 ? -11.426 -7.332 19.861 1.00 82.06 89 ALA A C 1
ATOM 680 O O . ALA A 1 89 ? -10.325 -7.127 20.373 1.00 82.06 89 ALA A O 1
ATOM 681 N N . ASN A 1 90 ? -11.994 -8.538 19.885 1.00 67.88 90 ASN A N 1
ATOM 682 C CA . ASN A 1 90 ? -11.390 -9.682 20.561 1.00 67.88 90 ASN A CA 1
ATOM 683 C C . ASN A 1 90 ? -10.318 -10.322 19.665 1.00 67.88 90 ASN A C 1
ATOM 685 O O . ASN A 1 90 ? -10.553 -10.528 18.486 1.00 67.88 90 ASN A O 1
ATOM 689 N N . VAL A 1 91 ? -9.157 -10.693 20.207 1.00 62.72 91 VAL A N 1
ATOM 690 C CA . VAL A 1 91 ? -7.970 -11.125 19.425 1.00 62.72 91 VAL A CA 1
ATOM 691 C C . VAL A 1 91 ? -8.097 -12.549 18.835 1.00 62.72 91 VAL A C 1
ATOM 693 O O . VAL A 1 91 ? -7.182 -13.064 18.201 1.00 62.72 91 VAL A O 1
ATOM 696 N N . THR A 1 92 ? -9.234 -13.219 19.026 1.00 65.19 92 THR A N 1
ATOM 697 C CA . THR A 1 92 ? -9.483 -14.600 18.566 1.00 65.19 92 THR A CA 1
ATOM 698 C C . THR A 1 92 ? -10.051 -14.705 17.148 1.00 65.19 92 THR A C 1
ATOM 700 O O . THR A 1 92 ? -10.535 -15.771 16.777 1.00 65.19 92 THR A O 1
ATOM 703 N N . LEU A 1 93 ? -10.025 -13.620 16.374 1.00 67.25 93 LEU A N 1
ATOM 704 C CA . LEU A 1 93 ? -10.578 -13.584 15.020 1.00 67.25 93 LEU A CA 1
ATOM 705 C C . LEU A 1 93 ? -9.756 -14.438 14.048 1.00 67.25 93 LEU A C 1
ATOM 707 O O . LEU A 1 93 ? -8.525 -14.488 14.120 1.00 67.25 93 LEU A O 1
ATOM 711 N N . ASN A 1 94 ? -10.443 -15.115 13.131 1.00 73.12 94 ASN A N 1
ATOM 712 C CA . ASN A 1 94 ? -9.807 -15.835 12.028 1.00 73.12 94 ASN A CA 1
ATOM 713 C C . ASN A 1 94 ? -9.370 -14.868 10.899 1.00 73.12 94 ASN A C 1
ATOM 715 O O . ASN A 1 94 ? -9.662 -13.675 10.937 1.00 73.12 94 ASN A O 1
ATOM 719 N N . GLY A 1 95 ? -8.648 -15.360 9.883 1.00 69.56 95 GLY A N 1
ATOM 720 C CA . GLY A 1 95 ? -8.078 -14.510 8.823 1.00 69.56 95 GLY A CA 1
ATOM 721 C C . GLY A 1 95 ? -9.100 -13.716 7.990 1.00 69.56 95 GLY A C 1
ATOM 722 O O . GLY A 1 95 ? -8.787 -12.621 7.522 1.00 69.56 95 GLY A O 1
ATOM 723 N N . GLU A 1 96 ? -10.323 -14.226 7.831 1.00 72.12 96 GLU A N 1
ATOM 724 C CA . GLU A 1 96 ? -11.401 -13.546 7.100 1.00 72.12 96 GLU A CA 1
ATOM 725 C C . GLU A 1 96 ? -11.994 -12.407 7.939 1.00 72.12 96 GLU A C 1
ATOM 727 O O . GLU A 1 96 ? -12.079 -11.272 7.473 1.00 72.12 96 GLU A O 1
ATOM 732 N N . GLU A 1 97 ? -12.281 -12.670 9.216 1.00 78.69 97 GLU A N 1
ATOM 733 C CA . GLU A 1 97 ? -12.750 -11.658 10.173 1.00 78.69 97 GLU A CA 1
ATOM 734 C C . GLU A 1 97 ? -11.714 -10.541 10.381 1.00 78.69 97 GLU A C 1
ATOM 736 O O . GLU A 1 97 ? -12.056 -9.363 10.486 1.00 78.69 97 GLU A O 1
ATOM 741 N N . LEU A 1 98 ? -10.423 -10.891 10.383 1.00 85.12 98 LEU A N 1
ATOM 742 C CA . LEU A 1 98 ? -9.348 -9.902 10.432 1.00 85.12 98 LEU A CA 1
ATOM 743 C C . LEU A 1 98 ? -9.312 -9.026 9.175 1.00 85.12 98 LEU A C 1
ATOM 745 O O . LEU A 1 98 ? -8.925 -7.865 9.270 1.00 85.12 98 LEU A O 1
ATOM 749 N N . THR A 1 99 ? -9.702 -9.547 8.010 1.00 85.75 99 THR A N 1
ATOM 750 C CA . THR A 1 99 ? -9.653 -8.800 6.745 1.00 85.75 99 THR A CA 1
ATOM 751 C C . THR A 1 99 ? -10.669 -7.657 6.717 1.00 85.75 99 THR A C 1
ATOM 753 O O . THR A 1 99 ? -10.314 -6.554 6.300 1.00 85.75 99 THR A O 1
ATOM 756 N N . ASP A 1 100 ? -11.886 -7.869 7.226 1.00 88.94 100 ASP A N 1
ATOM 757 C CA . ASP A 1 100 ? -12.896 -6.803 7.344 1.00 88.94 100 ASP A CA 1
ATOM 758 C C . ASP A 1 100 ? -12.385 -5.645 8.225 1.00 88.94 100 ASP A C 1
ATOM 760 O O . ASP A 1 100 ? -12.426 -4.478 7.831 1.00 88.94 100 ASP A O 1
ATOM 764 N N . HIS A 1 101 ? -11.763 -5.971 9.361 1.00 92.56 101 HIS A N 1
ATOM 765 C CA . HIS A 1 101 ? -11.131 -4.977 10.230 1.00 92.56 101 HIS A CA 1
ATOM 766 C C . HIS A 1 101 ? -9.886 -4.324 9.628 1.00 92.56 101 HIS A C 1
ATOM 768 O O . HIS A 1 101 ? -9.580 -3.176 9.954 1.00 92.56 101 HIS A O 1
ATOM 774 N N . VAL A 1 102 ? -9.153 -5.010 8.747 1.00 94.81 102 VAL A N 1
ATOM 775 C CA . VAL A 1 102 ? -8.073 -4.357 8.002 1.00 94.81 102 VAL A CA 1
ATOM 776 C C . VAL A 1 102 ? -8.649 -3.246 7.131 1.00 94.81 102 VAL A C 1
ATOM 778 O O . VAL A 1 102 ? -8.072 -2.164 7.117 1.00 94.81 102 VAL A O 1
ATOM 781 N N . PHE A 1 103 ? -9.793 -3.433 6.466 1.00 94.75 103 PHE A N 1
ATOM 782 C CA . PHE A 1 103 ? -10.407 -2.335 5.714 1.00 94.75 103 PHE A CA 1
ATOM 783 C C . PHE A 1 103 ? -10.781 -1.153 6.612 1.00 94.75 103 PHE A C 1
ATOM 785 O O . PHE A 1 103 ? -10.486 -0.016 6.247 1.00 94.75 103 PHE A O 1
ATOM 792 N N . ASP A 1 104 ? -11.323 -1.397 7.806 1.00 94.38 104 ASP A N 1
ATOM 793 C CA . ASP A 1 104 ? -11.593 -0.333 8.786 1.00 94.38 104 ASP A CA 1
ATOM 794 C C . ASP A 1 104 ? -10.317 0.424 9.191 1.00 94.38 104 ASP A C 1
ATOM 796 O O . ASP A 1 104 ? -10.294 1.654 9.250 1.00 94.38 104 ASP A O 1
ATOM 800 N N . TYR A 1 105 ? -9.234 -0.310 9.452 1.00 95.88 105 TYR A N 1
ATOM 801 C CA . TYR A 1 105 ? -7.942 0.259 9.828 1.00 95.88 105 TYR A CA 1
ATOM 802 C C . TYR A 1 105 ? -7.327 1.088 8.694 1.00 95.88 105 TYR A C 1
ATOM 804 O O . TYR A 1 105 ? -6.764 2.164 8.923 1.00 95.88 105 TYR A O 1
ATOM 812 N N . LEU A 1 106 ? -7.448 0.590 7.465 1.00 96.94 106 LEU A N 1
ATOM 813 C CA . LEU A 1 106 ? -6.876 1.189 6.270 1.00 96.94 106 LEU A CA 1
ATOM 814 C C . LEU A 1 106 ? -7.717 2.351 5.734 1.00 96.94 106 LEU A C 1
ATOM 816 O O . LEU A 1 106 ? -7.148 3.250 5.111 1.00 96.94 106 LEU A O 1
ATOM 820 N N . MET A 1 107 ? -9.027 2.404 5.989 1.00 96.00 107 MET A N 1
ATOM 821 C CA . MET A 1 107 ? -9.863 3.475 5.453 1.00 96.00 107 MET A CA 1
ATOM 822 C C . MET A 1 107 ? -9.386 4.863 5.885 1.00 96.00 107 MET A C 1
ATOM 824 O O . MET A 1 107 ? -9.105 5.090 7.067 1.00 96.00 107 MET A O 1
ATOM 828 N N . PRO A 1 108 ? -9.305 5.830 4.949 1.00 94.06 108 PRO A N 1
ATOM 829 C CA . PRO A 1 108 ? -8.952 7.188 5.311 1.00 94.06 108 PRO A CA 1
ATOM 830 C C . PRO A 1 108 ? -9.989 7.762 6.280 1.00 94.06 108 PRO A C 1
ATOM 832 O O . PRO A 1 108 ? -11.195 7.657 6.062 1.00 94.06 108 PRO A O 1
ATOM 835 N N . VAL A 1 109 ? -9.533 8.415 7.335 1.00 91.94 109 VAL A N 1
ATOM 836 C CA . VAL A 1 109 ? -10.369 9.167 8.267 1.00 91.94 109 VAL A CA 1
ATOM 837 C C . VAL A 1 109 ? -9.987 10.635 8.191 1.00 91.94 109 VAL A C 1
ATOM 839 O O . VAL A 1 109 ? -8.820 10.987 7.987 1.00 91.94 109 VAL A O 1
ATOM 842 N N . GLN A 1 110 ? -10.981 11.509 8.317 1.00 89.75 110 GLN A N 1
ATOM 843 C CA . GLN A 1 110 ? -10.724 12.939 8.354 1.00 89.75 110 GLN A CA 1
ATOM 844 C C . GLN A 1 110 ? -10.071 13.287 9.695 1.00 89.75 110 GLN A C 1
ATOM 846 O O . GLN A 1 110 ? -10.542 12.873 10.755 1.00 89.75 110 GLN A O 1
ATOM 851 N N . GLY A 1 111 ? -8.972 14.043 9.665 1.00 81.25 111 GLY A N 1
ATOM 852 C CA . GLY A 1 111 ? -8.344 14.512 10.899 1.00 81.25 111 GLY A CA 1
ATOM 853 C C . GLY A 1 111 ? -9.294 15.397 11.717 1.00 81.25 111 GLY A C 1
ATOM 854 O O . GLY A 1 111 ? -10.122 16.108 11.151 1.00 81.25 111 GLY A O 1
ATOM 855 N N . ALA A 1 112 ? -9.121 15.422 13.044 1.00 75.25 112 ALA A N 1
ATOM 856 C CA . ALA A 1 112 ? -10.011 16.097 14.005 1.00 75.25 112 ALA A CA 1
ATOM 857 C C . ALA A 1 112 ? -10.322 17.584 13.716 1.00 75.25 112 ALA A C 1
ATOM 859 O O . ALA A 1 112 ? -11.307 18.115 14.215 1.00 75.25 112 ALA A O 1
ATOM 860 N N . ASN A 1 113 ? -9.508 18.253 12.896 1.00 74.69 113 ASN A N 1
ATOM 861 C CA . ASN A 1 113 ? -9.687 19.658 12.524 1.00 74.69 113 ASN A CA 1
ATOM 862 C C . ASN A 1 113 ? -10.389 19.848 11.163 1.00 74.69 113 ASN A C 1
ATOM 864 O O . ASN A 1 113 ? -10.256 20.912 10.564 1.00 74.69 113 ASN A O 1
ATOM 868 N N . GLY A 1 114 ? -11.055 18.818 10.627 1.00 68.00 114 GLY A N 1
ATOM 869 C CA . GLY A 1 114 ? -11.659 18.863 9.287 1.00 68.00 114 GLY A CA 1
ATOM 870 C C . GLY 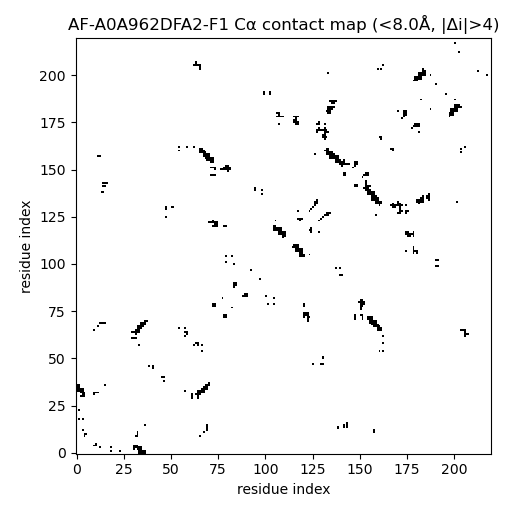A 1 114 ? -10.627 18.955 8.154 1.00 68.00 114 GLY A C 1
ATOM 871 O O . GLY A 1 114 ? -10.943 19.409 7.059 1.00 68.00 114 GLY A O 1
ATOM 872 N N . GLY A 1 115 ? -9.374 18.582 8.440 1.00 79.75 115 GLY A N 1
ATOM 873 C CA . GLY A 1 115 ? -8.244 18.689 7.516 1.00 79.75 115 GLY A CA 1
ATOM 874 C C . GLY A 1 115 ? -8.139 17.511 6.547 1.00 79.75 115 GLY A C 1
ATOM 875 O O . GLY A 1 115 ? -9.114 16.818 6.279 1.00 79.75 115 GLY A O 1
ATOM 876 N N . ILE A 1 116 ? -6.923 17.270 6.051 1.00 88.88 116 ILE A N 1
ATOM 877 C CA . ILE A 1 116 ? -6.634 16.173 5.121 1.00 88.88 116 ILE A CA 1
ATOM 878 C C . ILE A 1 116 ? -7.000 14.799 5.690 1.00 88.88 116 ILE A C 1
ATOM 880 O O . ILE A 1 116 ? -6.840 14.538 6.889 1.00 88.88 116 ILE A O 1
ATOM 884 N N . PHE A 1 117 ? -7.422 13.908 4.802 1.00 93.56 117 PHE A N 1
ATOM 885 C CA . PHE A 1 117 ? -7.648 12.507 5.114 1.00 93.56 117 PHE A CA 1
ATOM 886 C C . PHE A 1 117 ? -6.325 11.762 5.305 1.00 93.56 117 PHE A C 1
ATOM 888 O O . PHE A 1 117 ? -5.327 12.020 4.623 1.00 93.56 117 PHE A O 1
ATOM 895 N N . ARG A 1 118 ? -6.308 10.835 6.266 1.00 92.25 118 ARG A N 1
ATOM 896 C CA . ARG A 1 118 ? -5.174 9.943 6.546 1.00 92.25 118 ARG A CA 1
ATOM 897 C C . ARG A 1 118 ? -5.676 8.573 6.970 1.00 92.25 118 ARG A C 1
ATOM 899 O O . ARG A 1 118 ? -6.751 8.471 7.541 1.00 92.25 118 ARG A O 1
ATOM 906 N N . SER A 1 119 ? -4.886 7.537 6.723 1.00 93.62 119 SER A N 1
ATOM 907 C CA . SER A 1 119 ? -5.164 6.208 7.274 1.00 93.62 119 SER A CA 1
ATOM 908 C C . SER A 1 119 ? -4.669 6.120 8.720 1.00 93.62 119 SER A C 1
ATOM 910 O O . SER A 1 119 ? -3.721 6.822 9.091 1.00 93.62 119 SER A O 1
ATOM 912 N N . ASN A 1 120 ? -5.267 5.233 9.520 1.00 93.81 120 ASN A N 1
ATOM 913 C CA . ASN A 1 120 ? -4.702 4.868 10.821 1.00 93.81 120 ASN A CA 1
ATOM 914 C C . ASN A 1 120 ? -3.359 4.137 10.661 1.00 93.81 120 ASN A C 1
ATOM 916 O O . ASN A 1 120 ? -2.543 4.166 11.581 1.00 93.81 120 ASN A O 1
ATOM 920 N N . ASP A 1 121 ? -3.103 3.546 9.486 1.00 95.75 121 ASP A N 1
ATOM 921 C CA . ASP A 1 121 ? -1.818 2.956 9.136 1.00 95.75 121 ASP A CA 1
ATOM 922 C C . ASP A 1 121 ? -0.810 4.010 8.633 1.00 95.75 121 ASP A C 1
ATOM 924 O O . ASP A 1 121 ? -0.997 4.624 7.568 1.00 95.75 121 ASP A O 1
ATOM 928 N N . PRO A 1 122 ? 0.318 4.218 9.342 1.00 92.69 122 PRO A N 1
ATOM 929 C CA . PRO A 1 122 ? 1.361 5.128 8.881 1.00 92.69 122 PRO A CA 1
ATOM 930 C C . PRO A 1 122 ? 2.022 4.654 7.582 1.00 92.69 122 PRO A C 1
ATOM 932 O O . PRO A 1 122 ? 2.487 5.485 6.799 1.00 92.69 122 PRO A O 1
ATOM 935 N N . VAL A 1 123 ? 2.064 3.339 7.341 1.00 94.50 123 VAL A N 1
ATOM 936 C CA . VAL A 1 123 ? 2.676 2.758 6.139 1.00 94.50 123 VAL A CA 1
ATOM 937 C C . VAL A 1 123 ? 1.806 3.024 4.910 1.00 94.50 123 VAL A C 1
ATOM 939 O O . VAL A 1 123 ? 2.317 3.516 3.903 1.00 94.50 123 VAL A O 1
ATOM 942 N N . GLN A 1 124 ? 0.490 2.828 5.003 1.00 96.12 124 GLN A N 1
ATOM 943 C CA . GLN A 1 124 ? -0.449 3.257 3.970 1.00 96.12 124 GLN A CA 1
ATOM 944 C C . GLN A 1 124 ? -0.363 4.757 3.711 1.00 96.12 124 GLN A C 1
ATOM 946 O O . GLN A 1 124 ? -0.302 5.181 2.559 1.00 96.12 124 GLN A O 1
ATOM 951 N N . THR A 1 125 ? -0.339 5.570 4.770 1.00 94.25 125 THR A N 1
ATOM 952 C CA . THR A 1 125 ? -0.237 7.027 4.626 1.00 94.25 125 THR A CA 1
ATOM 953 C C . THR A 1 125 ? 1.030 7.405 3.855 1.00 94.25 125 THR A C 1
ATOM 955 O O . THR A 1 125 ? 0.972 8.232 2.950 1.00 94.25 125 THR A O 1
ATOM 958 N N . PHE A 1 126 ? 2.163 6.758 4.134 1.00 93.44 126 PHE A N 1
ATOM 959 C CA . PHE A 1 126 ? 3.390 6.953 3.364 1.00 93.44 126 PHE A CA 1
ATOM 960 C C . PHE A 1 126 ? 3.215 6.596 1.877 1.00 93.44 126 PHE A C 1
ATOM 962 O O . PHE A 1 126 ? 3.561 7.391 1.003 1.00 93.44 126 PHE A O 1
ATOM 969 N N . HIS A 1 127 ? 2.659 5.423 1.575 1.00 96.06 127 HIS A N 1
ATOM 970 C CA . HIS A 1 127 ? 2.524 4.941 0.200 1.00 96.06 127 HIS A CA 1
ATOM 971 C C . HIS A 1 127 ? 1.491 5.727 -0.619 1.00 96.06 127 HIS A C 1
ATOM 973 O O . HIS A 1 127 ? 1.772 6.139 -1.744 1.00 96.06 127 HIS A O 1
ATOM 979 N N . MET A 1 128 ? 0.307 5.963 -0.062 1.00 96.62 128 MET A N 1
ATOM 980 C CA . MET A 1 128 ? -0.819 6.563 -0.776 1.00 96.62 128 MET A CA 1
ATOM 981 C C . MET A 1 128 ? -0.825 8.086 -0.657 1.00 96.62 128 MET A C 1
ATOM 983 O O . MET A 1 128 ? -0.774 8.781 -1.667 1.00 96.62 128 MET A O 1
ATOM 987 N N . ALA A 1 129 ? -0.794 8.629 0.562 1.00 93.44 129 ALA A N 1
ATOM 988 C CA . ALA A 1 129 ? -0.800 10.081 0.758 1.00 93.44 129 ALA A CA 1
ATOM 989 C C . ALA A 1 129 ? 0.533 10.726 0.343 1.00 93.44 129 ALA A C 1
ATOM 991 O O . ALA A 1 129 ? 0.552 11.856 -0.145 1.00 93.44 129 ALA A O 1
ATOM 992 N N . GLY A 1 130 ? 1.654 10.023 0.527 1.00 92.06 130 GLY A N 1
ATOM 993 C CA . GLY A 1 130 ? 2.972 10.512 0.121 1.00 92.06 130 GLY A CA 1
ATOM 994 C C . GLY A 1 130 ? 3.163 10.467 -1.393 1.00 92.06 130 GLY A C 1
ATOM 995 O O . GLY A 1 130 ? 3.517 11.482 -2.000 1.00 92.06 130 GLY A O 1
ATOM 996 N N . MET A 1 131 ? 2.870 9.319 -2.011 1.00 93.62 131 MET A N 1
ATOM 997 C CA . MET A 1 131 ? 3.284 9.025 -3.389 1.00 93.62 131 MET A CA 1
ATOM 998 C C . MET A 1 131 ? 2.162 8.693 -4.369 1.00 93.62 131 MET A C 1
ATOM 1000 O O . MET A 1 131 ? 2.452 8.566 -5.552 1.00 93.62 131 MET A O 1
ATOM 1004 N N . GLY A 1 132 ? 0.918 8.535 -3.919 1.00 96.00 132 GLY A N 1
ATOM 1005 C CA . GLY A 1 132 ? -0.194 8.165 -4.796 1.00 96.00 132 GLY A CA 1
ATOM 1006 C C . GLY A 1 132 ? -0.203 6.700 -5.223 1.00 96.00 132 GLY A C 1
ATOM 1007 O O . GLY A 1 132 ? -0.747 6.365 -6.276 1.00 96.00 132 GLY A O 1
ATOM 1008 N N . ALA A 1 133 ? 0.418 5.816 -4.436 1.00 97.38 133 ALA A N 1
ATOM 1009 C CA . ALA A 1 133 ? 0.294 4.384 -4.664 1.00 97.38 133 ALA A CA 1
ATOM 1010 C C . ALA A 1 133 ? -1.165 3.921 -4.510 1.00 97.38 133 ALA A C 1
ATOM 1012 O O . ALA A 1 133 ? -1.981 4.557 -3.844 1.00 97.38 133 ALA A O 1
ATOM 1013 N N . MET A 1 134 ? -1.462 2.772 -5.099 1.00 97.19 134 MET A N 1
ATOM 1014 C CA . MET A 1 134 ? -2.745 2.084 -5.031 1.00 97.19 134 MET A CA 1
ATOM 1015 C C . MET A 1 134 ? -2.640 0.869 -4.106 1.00 97.19 134 MET A C 1
ATOM 1017 O O . MET A 1 134 ? -1.632 0.160 -4.148 1.00 97.19 134 MET A O 1
ATOM 1021 N N . LEU A 1 135 ? -3.676 0.586 -3.312 1.00 97.88 135 LEU A N 1
ATOM 1022 C CA . LEU A 1 135 ? -3.752 -0.645 -2.523 1.00 97.88 135 LEU A CA 1
ATOM 1023 C C . LEU A 1 135 ? -4.176 -1.811 -3.429 1.00 97.88 135 LEU A C 1
ATOM 1025 O O . LEU A 1 135 ? -5.311 -1.877 -3.887 1.00 97.88 135 LEU A O 1
ATOM 1029 N N . ALA A 1 136 ? -3.256 -2.729 -3.713 1.00 96.12 136 ALA A N 1
ATOM 1030 C CA . ALA A 1 136 ? -3.483 -3.788 -4.694 1.00 96.12 136 ALA A CA 1
ATOM 1031 C C . ALA A 1 136 ? -3.910 -5.126 -4.081 1.00 96.12 136 ALA A C 1
ATOM 1033 O O . ALA A 1 136 ? -4.555 -5.925 -4.755 1.00 96.12 136 ALA A O 1
ATOM 1034 N N . ALA A 1 137 ? -3.520 -5.402 -2.837 1.00 95.06 137 ALA A N 1
ATOM 1035 C CA . ALA A 1 137 ? -3.940 -6.601 -2.118 1.00 95.06 137 ALA A CA 1
ATOM 1036 C C . ALA A 1 137 ? -3.694 -6.457 -0.614 1.00 95.06 137 ALA A C 1
ATOM 1038 O O . ALA A 1 137 ? -2.713 -5.832 -0.201 1.00 95.06 137 ALA A O 1
ATOM 1039 N N . ILE A 1 138 ? -4.532 -7.121 0.181 1.00 94.75 138 ILE A N 1
ATOM 1040 C CA . ILE A 1 138 ? -4.284 -7.436 1.591 1.00 94.75 138 ILE A CA 1
ATOM 1041 C C . ILE A 1 138 ? -3.863 -8.906 1.657 1.00 94.75 138 ILE A C 1
ATOM 1043 O O . ILE A 1 138 ? -4.466 -9.766 1.018 1.00 94.75 138 ILE A O 1
ATOM 1047 N N . ARG A 1 139 ? -2.778 -9.191 2.375 1.00 92.88 139 ARG A N 1
ATOM 1048 C CA . ARG A 1 139 ? -2.141 -10.508 2.443 1.00 92.88 139 ARG A CA 1
ATOM 1049 C C . ARG A 1 139 ? -2.192 -11.028 3.878 1.00 92.88 139 ARG A C 1
ATOM 1051 O O . ARG A 1 139 ? -1.404 -10.550 4.701 1.00 92.88 139 ARG A O 1
ATOM 1058 N N . PRO A 1 140 ? -3.101 -11.972 4.182 1.00 88.81 140 PRO A N 1
ATOM 1059 C CA . PRO A 1 140 ? -3.124 -12.628 5.479 1.00 88.81 140 PRO A CA 1
ATOM 1060 C C . PRO A 1 140 ? -1.988 -13.651 5.614 1.00 88.81 140 PRO A C 1
ATOM 1062 O O . PRO A 1 140 ? -1.277 -13.972 4.657 1.00 88.81 140 PRO A O 1
ATOM 1065 N N . ASP A 1 141 ? -1.839 -14.185 6.825 1.00 78.81 141 ASP A N 1
ATOM 1066 C CA . ASP A 1 141 ? -1.001 -15.347 7.137 1.00 78.81 141 ASP A CA 1
ATOM 1067 C C . ASP A 1 141 ? 0.500 -15.193 6.858 1.00 78.81 141 ASP A C 1
ATOM 1069 O O . ASP A 1 141 ? 1.206 -16.177 6.594 1.00 78.81 141 ASP A O 1
ATOM 1073 N N . ASN A 1 142 ? 1.043 -13.978 6.967 1.00 80.88 142 ASN A N 1
ATOM 1074 C CA . ASN A 1 142 ? 2.488 -13.820 7.002 1.00 80.88 142 ASN A CA 1
ATOM 1075 C C . ASN A 1 142 ? 3.034 -14.149 8.400 1.00 80.88 142 ASN A C 1
ATOM 1077 O O . ASN A 1 142 ? 3.126 -13.306 9.291 1.00 80.88 142 ASN A O 1
ATOM 1081 N N . GLN A 1 143 ? 3.428 -15.408 8.576 1.00 80.38 143 GLN A N 1
ATOM 1082 C CA . GLN A 1 143 ? 3.983 -15.934 9.828 1.00 80.38 143 GLN A CA 1
ATOM 1083 C C . GLN A 1 143 ? 5.512 -15.822 9.910 1.00 80.38 143 GLN A C 1
ATOM 1085 O O . GLN A 1 143 ? 6.148 -16.417 10.780 1.00 80.38 143 GLN A O 1
ATOM 1090 N N . ASP A 1 144 ? 6.134 -15.088 8.988 1.00 80.81 144 ASP A N 1
ATOM 1091 C CA . ASP A 1 144 ? 7.584 -15.126 8.807 1.00 80.81 144 ASP A CA 1
ATOM 1092 C C . ASP A 1 144 ? 8.342 -14.205 9.778 1.00 80.81 144 ASP A C 1
ATOM 1094 O O . ASP A 1 144 ? 9.567 -14.290 9.893 1.00 80.81 144 ASP A O 1
ATOM 1098 N N . SER A 1 145 ? 7.627 -13.328 10.486 1.00 84.38 145 SER A N 1
ATOM 1099 C CA . SER A 1 145 ? 8.186 -12.326 11.389 1.00 84.38 145 SER A CA 1
ATOM 1100 C C . SER A 1 145 ? 7.378 -12.257 12.675 1.00 84.38 145 SER A C 1
ATOM 1102 O O . SER A 1 145 ? 6.198 -11.910 12.672 1.00 84.38 145 SER A O 1
ATOM 1104 N N . ARG A 1 146 ? 8.043 -12.534 13.805 1.00 89.31 146 ARG A N 1
ATOM 1105 C CA . ARG A 1 146 ? 7.430 -12.427 15.136 1.00 89.31 146 ARG A CA 1
ATOM 1106 C C . ARG A 1 146 ? 6.839 -11.035 15.372 1.00 89.31 146 ARG A C 1
ATOM 1108 O O . ARG A 1 146 ? 5.764 -10.921 15.938 1.00 89.31 146 ARG A O 1
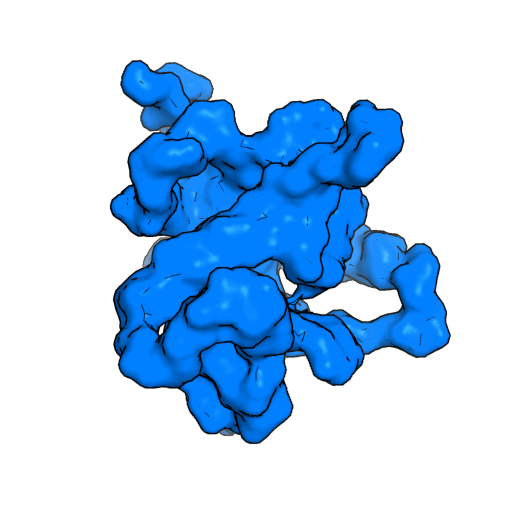ATOM 1115 N N . LEU A 1 147 ? 7.520 -9.991 14.902 1.00 89.38 147 LEU A N 1
ATOM 1116 C CA . LEU A 1 147 ? 7.072 -8.615 15.092 1.00 89.38 147 LEU A CA 1
ATOM 1117 C C . LEU A 1 147 ? 5.817 -8.295 14.267 1.00 89.38 147 LEU A C 1
ATOM 1119 O O . LEU A 1 147 ? 4.941 -7.582 14.744 1.00 89.38 147 LEU A O 1
ATOM 1123 N N . ASP A 1 148 ? 5.717 -8.822 13.043 1.00 89.12 148 ASP A N 1
ATOM 1124 C CA . ASP A 1 148 ? 4.517 -8.658 12.211 1.00 89.12 148 ASP A CA 1
ATOM 1125 C C . ASP A 1 148 ? 3.338 -9.468 12.767 1.00 89.12 148 ASP A C 1
ATOM 1127 O O . ASP A 1 148 ? 2.207 -8.992 12.746 1.00 89.12 148 ASP A O 1
ATOM 1131 N N . LEU A 1 149 ? 3.598 -10.641 13.352 1.00 90.62 149 LEU A N 1
ATOM 1132 C CA . LEU A 1 149 ? 2.593 -11.409 14.091 1.00 90.62 149 LEU A CA 1
ATOM 1133 C C . LEU A 1 149 ? 2.088 -10.660 15.332 1.00 90.62 149 LEU A C 1
ATOM 1135 O O . LEU A 1 149 ? 0.883 -10.549 15.527 1.00 90.62 149 LEU A O 1
ATOM 1139 N N . GLU A 1 150 ? 2.996 -10.122 16.147 1.00 91.62 150 GLU A N 1
ATOM 1140 C CA . GLU A 1 150 ? 2.657 -9.424 17.394 1.00 91.62 150 GLU A CA 1
ATOM 1141 C C . GLU A 1 150 ? 1.920 -8.098 17.152 1.00 91.62 150 GLU A C 1
ATOM 1143 O O . GLU A 1 150 ? 0.987 -7.773 17.881 1.00 91.62 150 GLU A O 1
ATOM 1148 N N . LEU A 1 151 ? 2.334 -7.317 16.149 1.00 92.81 151 LEU A N 1
ATOM 1149 C CA . LEU A 1 151 ? 1.833 -5.950 15.953 1.00 92.81 151 LEU A CA 1
ATOM 1150 C C . LEU A 1 151 ? 0.819 -5.807 14.814 1.00 92.81 151 LEU A C 1
ATOM 1152 O O . LEU A 1 151 ? 0.164 -4.769 14.725 1.00 92.81 151 LEU A O 1
ATOM 1156 N N . ALA A 1 152 ? 0.693 -6.804 13.940 1.00 93.44 152 ALA A N 1
ATOM 1157 C CA . ALA A 1 152 ? -0.205 -6.751 12.791 1.00 93.44 152 ALA A CA 1
ATOM 1158 C C . ALA A 1 152 ? -0.914 -8.083 12.493 1.00 93.44 152 ALA A C 1
ATOM 1160 O O . ALA A 1 152 ? -1.494 -8.215 11.422 1.00 93.44 152 ALA A O 1
ATOM 1161 N N . HIS A 1 153 ? -0.863 -9.076 13.391 1.00 91.62 153 HIS A N 1
ATOM 1162 C CA . HIS A 1 153 ? -1.424 -10.418 13.162 1.00 91.62 153 HIS A CA 1
ATOM 1163 C C . HIS A 1 153 ? -0.920 -11.099 11.878 1.00 91.62 153 HIS A C 1
ATOM 1165 O O . HIS A 1 153 ? -1.600 -11.932 11.290 1.00 91.62 153 HIS A O 1
ATOM 1171 N N . GLY A 1 154 ? 0.288 -10.746 11.425 1.00 91.06 154 GLY A N 1
ATOM 1172 C CA . GLY A 1 154 ? 0.847 -11.253 10.173 1.00 91.06 154 GLY A CA 1
ATOM 1173 C C . GLY A 1 154 ? 0.195 -10.665 8.918 1.00 91.06 154 GLY A C 1
ATOM 1174 O O . GLY A 1 154 ? 0.446 -11.166 7.824 1.00 91.06 154 GLY A O 1
ATOM 1175 N N . MET A 1 155 ? -0.615 -9.609 9.042 1.00 92.94 155 MET A N 1
ATOM 1176 C CA . MET A 1 155 ? -1.197 -8.913 7.898 1.00 92.94 155 MET A CA 1
ATOM 1177 C C . MET A 1 155 ? -0.148 -8.041 7.201 1.00 92.94 155 MET A C 1
ATOM 1179 O O . MET A 1 155 ? 0.577 -7.254 7.823 1.00 92.94 155 MET A O 1
ATOM 1183 N N . MET A 1 156 ? -0.099 -8.151 5.878 1.00 94.81 156 MET A N 1
ATOM 1184 C CA . MET A 1 156 ? 0.678 -7.278 5.002 1.00 94.81 156 MET A CA 1
ATOM 1185 C C . MET A 1 156 ? -0.201 -6.732 3.879 1.00 94.81 156 MET A C 1
ATOM 1187 O O . MET A 1 156 ? -1.304 -7.217 3.645 1.00 94.81 156 MET A O 1
ATOM 1191 N N . ALA A 1 157 ? 0.300 -5.739 3.155 1.00 96.44 157 ALA A N 1
ATOM 1192 C CA . ALA A 1 157 ? -0.376 -5.181 1.995 1.00 96.44 157 ALA A CA 1
ATOM 1193 C C . ALA A 1 157 ? 0.587 -4.961 0.830 1.00 96.44 157 ALA A C 1
ATOM 1195 O O . ALA A 1 157 ? 1.761 -4.624 1.015 1.00 96.44 157 ALA A O 1
ATOM 1196 N N . ASN A 1 158 ? 0.082 -5.135 -0.387 1.00 96.69 158 ASN A N 1
ATOM 1197 C CA . ASN A 1 158 ? 0.784 -4.733 -1.595 1.00 96.69 158 ASN A CA 1
ATOM 1198 C C . ASN A 1 158 ? 0.332 -3.328 -2.002 1.00 96.69 158 ASN A C 1
ATOM 1200 O O . ASN A 1 158 ? -0.856 -3.112 -2.242 1.00 96.69 158 ASN A O 1
ATOM 1204 N N . TYR A 1 159 ? 1.281 -2.399 -2.134 1.00 97.31 159 TYR A N 1
ATOM 1205 C CA . TYR A 1 159 ? 1.035 -1.080 -2.717 1.00 97.31 159 TYR A CA 1
ATOM 1206 C C . TYR A 1 159 ? 1.697 -0.989 -4.086 1.00 97.31 159 TYR A C 1
ATOM 1208 O O . TYR A 1 159 ? 2.914 -1.153 -4.189 1.00 97.31 159 TYR A O 1
ATOM 1216 N N . VAL A 1 160 ? 0.910 -0.724 -5.126 1.00 96.12 160 VAL A N 1
ATOM 1217 C CA . VAL A 1 160 ? 1.390 -0.606 -6.508 1.00 96.12 160 VAL A CA 1
ATOM 1218 C C . VAL A 1 160 ? 1.543 0.860 -6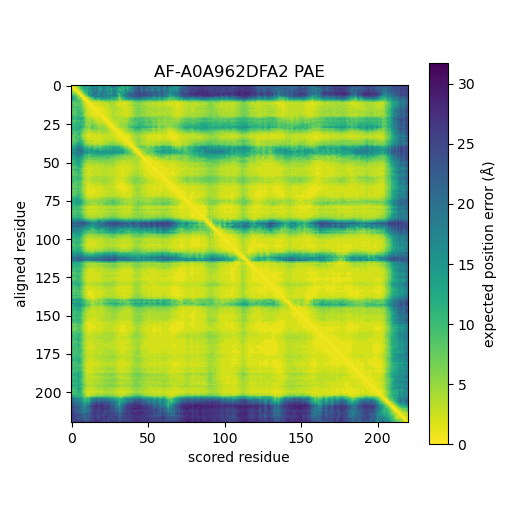.886 1.00 96.12 160 VAL A C 1
ATOM 1220 O O . VAL A 1 160 ? 0.668 1.676 -6.608 1.00 96.12 160 VAL A O 1
ATOM 1223 N N . TYR A 1 161 ? 2.647 1.190 -7.549 1.00 95.56 161 TYR A N 1
ATOM 1224 C CA . TYR A 1 161 ? 2.921 2.527 -8.064 1.00 95.56 161 TYR A CA 1
ATOM 1225 C C . TYR A 1 161 ? 2.722 2.536 -9.577 1.00 95.56 161 TYR A C 1
ATOM 1227 O O . TYR A 1 161 ? 3.566 1.974 -10.278 1.00 95.56 161 TYR A O 1
ATOM 1235 N N . PRO A 1 162 ? 1.657 3.167 -10.098 1.00 93.25 162 PRO A N 1
ATOM 1236 C CA . PRO A 1 162 ? 1.475 3.361 -11.533 1.00 93.25 162 PRO A CA 1
ATOM 1237 C C . PRO A 1 162 ? 2.707 3.968 -12.213 1.00 93.25 162 PRO A C 1
ATOM 1239 O O . PRO A 1 162 ? 3.363 4.844 -11.650 1.00 93.25 162 PRO A O 1
ATOM 1242 N N . ALA A 1 163 ? 3.008 3.529 -13.438 1.00 91.31 163 ALA A N 1
ATOM 1243 C CA . ALA A 1 163 ? 4.081 4.108 -14.254 1.00 91.31 163 ALA A CA 1
ATOM 1244 C C . ALA A 1 163 ? 3.818 5.585 -14.592 1.00 91.31 163 ALA A C 1
ATOM 1246 O O . ALA A 1 163 ? 4.739 6.400 -14.636 1.00 91.31 163 ALA A O 1
ATOM 1247 N N . ASP A 1 164 ? 2.546 5.922 -14.806 1.00 91.38 164 ASP A N 1
ATOM 1248 C CA . ASP A 1 164 ? 2.093 7.262 -15.149 1.00 91.38 164 ASP A CA 1
ATOM 1249 C C . ASP A 1 164 ? 2.114 8.185 -13.919 1.00 91.38 164 ASP A C 1
ATOM 1251 O O . ASP A 1 164 ? 1.384 7.982 -12.944 1.00 91.38 164 ASP A O 1
ATOM 1255 N N . GLN A 1 165 ? 2.946 9.227 -13.974 1.00 91.31 165 GLN A N 1
ATOM 1256 C CA . GLN A 1 165 ? 3.063 10.215 -12.901 1.00 91.31 165 GLN A CA 1
ATOM 1257 C C . GLN A 1 165 ? 1.781 11.031 -12.702 1.00 91.31 165 GLN A C 1
ATOM 1259 O O . GLN A 1 165 ? 1.523 11.490 -11.588 1.00 91.31 165 GLN A O 1
ATOM 1264 N N . HIS A 1 166 ? 0.963 11.198 -13.745 1.00 92.94 166 HIS A N 1
ATOM 1265 C CA . HIS A 1 166 ? -0.324 11.866 -13.614 1.00 92.94 166 HIS A CA 1
ATOM 1266 C C . HIS A 1 166 ? -1.286 11.030 -12.764 1.00 92.94 166 HIS A C 1
ATOM 1268 O O . HIS A 1 166 ? -1.924 11.569 -11.863 1.00 92.94 166 HIS A O 1
ATOM 1274 N N . LEU A 1 167 ? -1.306 9.705 -12.961 1.00 94.19 167 LEU A N 1
ATOM 1275 C CA . LEU A 1 167 ? -2.105 8.799 -12.129 1.00 94.19 167 LEU A CA 1
ATOM 1276 C C . LEU A 1 167 ? -1.651 8.811 -10.665 1.00 94.19 167 LEU A C 1
ATOM 1278 O O . LEU A 1 167 ? -2.496 8.836 -9.774 1.00 94.19 167 LEU A O 1
ATOM 1282 N N . LEU A 1 168 ? -0.340 8.860 -10.394 1.00 95.00 168 LEU A N 1
ATOM 1283 C CA . LEU A 1 168 ? 0.163 9.026 -9.022 1.00 95.00 168 LEU A CA 1
ATOM 1284 C C . LEU A 1 168 ? -0.373 10.317 -8.382 1.00 95.00 168 LEU A C 1
ATOM 1286 O O . LEU A 1 168 ? -0.861 10.297 -7.253 1.00 95.00 168 LEU A O 1
ATOM 1290 N N . ALA A 1 169 ? -0.322 11.441 -9.102 1.00 96.00 169 ALA A N 1
ATOM 1291 C CA . ALA A 1 169 ? -0.830 12.712 -8.593 1.00 96.00 169 ALA A CA 1
ATOM 1292 C C . ALA A 1 169 ? -2.341 12.657 -8.302 1.00 96.00 169 ALA A C 1
ATOM 1294 O O . ALA A 1 169 ? -2.759 13.050 -7.213 1.00 96.00 169 ALA A O 1
ATOM 1295 N N . MET A 1 170 ? -3.135 12.097 -9.221 1.00 97.25 170 MET A N 1
ATOM 1296 C CA . MET A 1 170 ? -4.583 11.935 -9.044 1.00 97.25 170 MET A CA 1
ATOM 1297 C C . MET A 1 170 ? -4.928 11.030 -7.856 1.00 97.25 170 MET A C 1
ATOM 1299 O O . MET A 1 170 ? -5.799 11.358 -7.056 1.00 97.25 170 MET A O 1
ATOM 1303 N N . ASN A 1 171 ? -4.232 9.903 -7.698 1.00 97.69 171 ASN A N 1
ATOM 1304 C CA . ASN A 1 171 ? -4.481 8.976 -6.591 1.00 97.69 171 ASN A CA 1
ATOM 1305 C C . ASN A 1 171 ? -4.127 9.594 -5.242 1.00 97.69 171 ASN A C 1
ATOM 1307 O O . ASN A 1 171 ? -4.850 9.414 -4.262 1.00 97.69 171 ASN A O 1
ATOM 1311 N N . LYS A 1 172 ? -3.035 10.363 -5.193 1.00 96.75 172 LYS A N 1
ATOM 1312 C CA . LYS A 1 172 ? -2.667 11.137 -4.007 1.00 96.75 172 LYS A CA 1
ATOM 1313 C C . LYS A 1 172 ? -3.744 12.162 -3.657 1.00 96.75 172 LYS A C 1
ATOM 1315 O O . LYS A 1 172 ? -4.094 12.287 -2.487 1.00 96.75 172 LYS A O 1
ATOM 1320 N N . GLU A 1 173 ? -4.260 12.887 -4.645 1.00 96.88 173 GLU A N 1
ATOM 1321 C CA . GLU A 1 173 ? -5.316 13.881 -4.444 1.00 96.88 173 GLU A CA 1
ATOM 1322 C C . GLU A 1 173 ? -6.602 13.244 -3.906 1.00 96.88 173 GLU A C 1
ATOM 1324 O O . GLU A 1 173 ? -7.047 13.630 -2.825 1.00 96.88 173 GLU A O 1
ATOM 1329 N N . ARG A 1 174 ? -7.108 12.195 -4.567 1.00 96.94 174 ARG A N 1
ATOM 1330 C CA . ARG A 1 174 ? -8.255 11.391 -4.103 1.00 96.94 174 ARG A CA 1
ATOM 1331 C C . ARG A 1 174 ? -8.086 10.927 -2.661 1.00 96.94 174 ARG A C 1
ATOM 1333 O O . 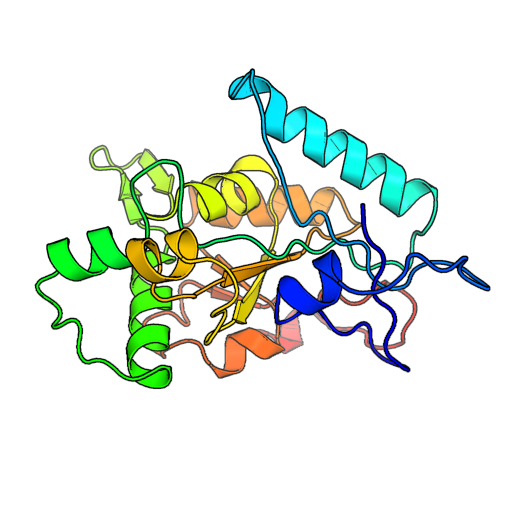ARG A 1 174 ? -8.990 11.061 -1.841 1.00 96.94 174 ARG A O 1
ATOM 1340 N N . PHE A 1 175 ? -6.901 10.427 -2.321 1.00 97.25 175 PHE A N 1
ATOM 1341 C CA . PHE A 1 175 ? -6.630 9.949 -0.974 1.00 97.25 175 PHE A CA 1
ATOM 1342 C C . PHE A 1 175 ? -6.650 11.074 0.065 1.00 97.25 175 PHE A C 1
ATOM 1344 O O . PHE A 1 175 ? -7.276 10.938 1.111 1.00 97.25 175 PHE A O 1
ATOM 1351 N N . VAL A 1 176 ? -5.940 12.172 -0.202 1.00 95.88 176 VAL A N 1
ATOM 1352 C CA . VAL A 1 176 ? -5.673 13.242 0.774 1.00 95.88 176 VAL A CA 1
ATOM 1353 C C . VAL A 1 176 ? -6.849 14.206 0.913 1.00 95.88 176 VAL A C 1
ATOM 1355 O O . VAL A 1 176 ? -7.110 14.679 2.021 1.00 95.88 176 VAL A O 1
ATOM 1358 N N . GLN A 1 177 ? -7.527 14.520 -0.191 1.00 94.88 177 GLN A N 1
ATOM 1359 C CA . GLN A 1 177 ? -8.583 15.533 -0.249 1.00 94.88 177 GLN A CA 1
ATOM 1360 C C . GLN A 1 177 ? -9.978 14.926 -0.140 1.00 94.88 177 GLN A C 1
ATOM 1362 O O . GLN A 1 177 ? -10.826 15.477 0.555 1.00 94.88 177 GLN A O 1
ATOM 1367 N N . GLU A 1 178 ? -10.206 13.786 -0.791 1.00 95.31 178 GLU A N 1
ATOM 1368 C CA . GLU A 1 178 ? -11.539 13.179 -0.898 1.00 95.31 178 GLU A CA 1
ATOM 1369 C C . GLU A 1 178 ? -11.713 11.994 0.063 1.00 95.31 178 GLU A C 1
ATOM 1371 O O . GLU A 1 178 ? -12.828 11.542 0.310 1.00 95.31 178 GLU A O 1
ATOM 1376 N N . GLY A 1 179 ? -10.616 11.485 0.633 1.00 95.75 179 GLY A N 1
ATOM 1377 C CA . GLY A 1 179 ? -10.651 10.309 1.494 1.00 95.75 179 GLY A CA 1
ATOM 1378 C C . GLY A 1 179 ? -11.029 9.039 0.739 1.00 95.75 179 GLY A C 1
ATOM 1379 O O . GLY A 1 179 ? -11.598 8.132 1.354 1.00 95.75 179 GLY A O 1
ATOM 1380 N N . ILE A 1 180 ? -10.727 8.992 -0.562 1.00 97.31 180 ILE A N 1
ATOM 1381 C CA . ILE A 1 180 ? -10.996 7.867 -1.456 1.00 97.31 180 ILE A CA 1
ATOM 1382 C C . ILE A 1 180 ? -9.774 6.951 -1.524 1.00 97.31 180 ILE A C 1
ATOM 1384 O O . ILE A 1 180 ? -8.652 7.381 -1.814 1.00 97.31 180 ILE A O 1
ATOM 1388 N N . LEU A 1 181 ? -9.994 5.660 -1.295 1.00 97.00 181 LEU A N 1
ATOM 1389 C CA . LEU A 1 181 ? -8.979 4.630 -1.442 1.00 97.00 181 LEU A CA 1
ATOM 1390 C C . LEU A 1 181 ? -8.910 4.170 -2.906 1.00 97.00 181 LEU A C 1
ATOM 1392 O O . LEU A 1 181 ? -9.859 3.597 -3.432 1.00 97.00 181 LEU A O 1
ATOM 1396 N N . THR A 1 182 ? -7.774 4.382 -3.572 1.00 98.12 182 THR A N 1
ATOM 1397 C CA . THR A 1 182 ? -7.541 3.778 -4.895 1.00 98.12 182 THR A CA 1
ATOM 1398 C C . THR A 1 182 ? -7.107 2.321 -4.737 1.00 98.12 182 THR A C 1
ATOM 1400 O O . THR A 1 182 ? -6.129 2.052 -4.029 1.00 98.12 182 THR A O 1
ATOM 1403 N N . VAL A 1 183 ? -7.802 1.393 -5.400 1.00 97.50 183 VAL A N 1
ATOM 1404 C CA . VAL A 1 183 ? -7.596 -0.061 -5.270 1.00 97.50 183 VAL A CA 1
ATOM 1405 C C . VAL A 1 183 ? -7.492 -0.776 -6.613 1.00 97.50 183 VAL A C 1
ATOM 1407 O O . VAL A 1 183 ? -7.970 -0.276 -7.629 1.00 97.50 183 VAL A O 1
ATOM 1410 N N . SER A 1 184 ? -6.902 -1.973 -6.613 1.00 95.12 184 SER A N 1
ATOM 1411 C CA . SER A 1 184 ? -6.923 -2.856 -7.783 1.00 95.12 184 SER A CA 1
ATOM 1412 C C . SER A 1 184 ? -8.315 -3.462 -8.033 1.00 95.12 184 SER A C 1
ATOM 1414 O O . SER A 1 184 ? -9.088 -3.630 -7.082 1.00 95.12 184 SER A O 1
ATOM 1416 N N . PRO A 1 185 ? -8.624 -3.882 -9.277 1.00 92.38 185 PRO A N 1
ATOM 1417 C CA . PRO A 1 185 ? -9.843 -4.632 -9.573 1.00 92.38 185 PRO A CA 1
ATOM 1418 C C . PRO A 1 185 ? -9.964 -5.922 -8.755 1.00 92.38 185 PRO A C 1
ATOM 1420 O O . PRO A 1 185 ? -11.053 -6.270 -8.308 1.00 92.38 185 PRO A O 1
ATOM 1423 N N . GLU A 1 186 ? -8.851 -6.618 -8.511 1.00 90.75 186 GLU A N 1
ATOM 1424 C CA . GLU A 1 186 ? -8.857 -7.853 -7.728 1.00 90.75 186 GLU A CA 1
ATOM 1425 C C . GLU A 1 186 ? -9.214 -7.609 -6.263 1.00 90.75 186 GLU A C 1
ATOM 1427 O O . GLU A 1 186 ? -9.939 -8.410 -5.682 1.00 90.75 186 GLU A O 1
ATOM 1432 N N . LEU A 1 187 ? -8.731 -6.518 -5.659 1.00 93.31 187 LEU A N 1
ATOM 1433 C CA . LEU A 1 187 ? -9.062 -6.200 -4.272 1.00 93.31 187 LEU A CA 1
ATOM 1434 C C . LEU A 1 187 ? -10.497 -5.690 -4.136 1.00 93.31 187 LEU A C 1
ATOM 1436 O O . LEU A 1 187 ? -11.137 -5.985 -3.130 1.00 93.31 187 LEU A O 1
ATOM 1440 N N . ALA A 1 188 ? -11.007 -4.969 -5.140 1.00 93.81 188 ALA A N 1
ATOM 1441 C CA . ALA A 1 188 ? -12.350 -4.393 -5.128 1.00 93.81 188 ALA A CA 1
ATOM 1442 C C . ALA A 1 188 ? -13.444 -5.432 -4.831 1.00 93.81 188 ALA A C 1
ATOM 1444 O O . ALA A 1 188 ? -14.377 -5.141 -4.088 1.00 93.81 188 ALA A O 1
ATOM 1445 N N . ALA A 1 189 ? -13.279 -6.664 -5.326 1.00 90.44 189 ALA A N 1
ATOM 1446 C CA . ALA A 1 189 ? -14.208 -7.771 -5.092 1.00 90.44 189 ALA A CA 1
ATOM 1447 C C . ALA A 1 189 ? -14.343 -8.194 -3.614 1.00 90.44 189 ALA A C 1
ATOM 1449 O O . ALA A 1 189 ? -15.298 -8.882 -3.265 1.00 90.44 189 ALA A O 1
ATOM 1450 N N . PHE A 1 190 ? -13.400 -7.801 -2.754 1.00 90.75 190 PHE A N 1
ATOM 1451 C CA . PHE A 1 190 ? -13.369 -8.153 -1.331 1.00 90.75 190 PHE A CA 1
ATOM 1452 C C . PHE A 1 190 ? -13.650 -6.959 -0.414 1.00 90.75 190 PHE A C 1
ATOM 1454 O O . PHE A 1 190 ? -13.610 -7.104 0.806 1.00 90.75 190 PHE A O 1
ATOM 1461 N N . ILE A 1 191 ? -13.898 -5.776 -0.981 1.00 92.94 191 ILE A N 1
ATOM 1462 C CA . ILE A 1 191 ? -14.158 -4.574 -0.193 1.00 92.94 191 ILE A CA 1
ATOM 1463 C C . ILE A 1 191 ? -15.580 -4.642 0.371 1.00 92.94 191 ILE A C 1
ATOM 1465 O O . ILE A 1 191 ? -16.527 -4.824 -0.401 1.00 92.94 191 ILE A O 1
ATOM 1469 N N . PRO A 1 192 ? -15.756 -4.435 1.688 1.00 92.88 192 PRO A N 1
ATOM 1470 C CA . PRO A 1 192 ? -17.075 -4.373 2.296 1.00 92.88 192 PRO A CA 1
ATOM 1471 C C . PRO A 1 192 ? -17.954 -3.294 1.653 1.00 92.88 192 PRO A C 1
ATOM 1473 O O . PRO A 1 192 ? -17.498 -2.172 1.437 1.00 92.88 192 PRO A O 1
ATOM 1476 N N . GLU A 1 193 ? -19.233 -3.602 1.421 1.00 93.31 193 GLU A N 1
ATOM 1477 C CA . GLU A 1 193 ? -20.192 -2.710 0.736 1.00 93.31 193 GLU A CA 1
ATOM 1478 C C . GLU A 1 193 ? -20.246 -1.296 1.331 1.00 93.31 193 GLU A C 1
ATOM 1480 O O . GLU A 1 193 ? -20.371 -0.312 0.605 1.00 93.31 193 GLU A O 1
ATOM 1485 N N . ARG A 1 194 ? -20.056 -1.175 2.653 1.00 94.50 194 ARG A N 1
ATOM 1486 C CA . ARG A 1 194 ? -20.016 0.106 3.383 1.00 94.50 194 ARG A CA 1
ATOM 1487 C C . ARG A 1 194 ? -18.909 1.073 2.937 1.00 94.50 194 ARG A C 1
ATOM 1489 O O . ARG A 1 194 ? -18.888 2.202 3.414 1.00 94.50 194 ARG A O 1
ATOM 1496 N N . TYR A 1 195 ? -17.975 0.626 2.099 1.00 95.12 195 TYR A N 1
ATOM 1497 C CA . TYR A 1 195 ? -16.858 1.424 1.596 1.00 95.12 195 TYR A CA 1
ATOM 1498 C C . TYR A 1 195 ? -16.879 1.634 0.081 1.00 95.12 195 TYR A C 1
ATOM 1500 O O . TYR A 1 195 ? -15.968 2.271 -0.443 1.00 95.12 195 TYR A O 1
ATOM 1508 N N . HIS A 1 196 ? -17.883 1.125 -0.640 1.00 94.75 196 HIS A N 1
ATOM 1509 C CA . HIS A 1 196 ? -17.917 1.204 -2.108 1.00 94.75 196 HIS A CA 1
ATOM 1510 C C . HIS A 1 196 ? -17.960 2.647 -2.634 1.00 94.75 196 HIS A C 1
ATOM 1512 O O . HIS A 1 196 ? -17.336 2.939 -3.647 1.00 94.75 196 HIS A O 1
ATOM 1518 N N . ASP A 1 197 ? -18.599 3.573 -1.917 1.00 94.81 197 ASP A N 1
ATOM 1519 C CA . ASP A 1 197 ? -18.636 5.009 -2.241 1.00 94.81 197 ASP A CA 1
ATOM 1520 C C . ASP A 1 197 ? -17.318 5.746 -1.947 1.00 94.81 197 ASP A C 1
ATOM 1522 O O . ASP A 1 197 ? -17.138 6.902 -2.328 1.00 94.81 197 ASP A O 1
ATOM 1526 N N . ARG A 1 198 ? -16.378 5.078 -1.272 1.00 95.56 198 ARG A N 1
ATOM 1527 C CA . ARG A 1 198 ? -15.083 5.629 -0.851 1.00 95.56 198 ARG A CA 1
ATOM 1528 C C . ARG A 1 198 ? -13.908 4.953 -1.537 1.00 95.56 198 ARG A C 1
ATOM 1530 O O . ARG A 1 198 ? -12.768 5.077 -1.084 1.00 95.56 198 ARG A O 1
ATOM 1537 N N . VAL A 1 199 ? -14.170 4.236 -2.621 1.00 96.75 199 VAL A N 1
ATOM 1538 C CA . VAL A 1 199 ? -13.171 3.465 -3.349 1.00 96.75 199 VAL A CA 1
ATOM 1539 C C . VAL A 1 199 ? -13.178 3.849 -4.819 1.00 96.75 199 VAL A C 1
ATOM 1541 O O . VAL A 1 199 ? -14.222 3.993 -5.441 1.00 96.75 199 VAL A O 1
ATOM 1544 N N . PHE A 1 200 ? -11.982 3.986 -5.384 1.00 97.38 200 PHE A N 1
ATOM 1545 C CA . PHE A 1 200 ? -11.781 4.136 -6.818 1.00 97.38 200 PHE A CA 1
ATOM 1546 C C . PHE A 1 200 ? -11.023 2.920 -7.345 1.00 97.38 200 PHE A C 1
ATOM 1548 O O . PHE A 1 200 ? -9.896 2.6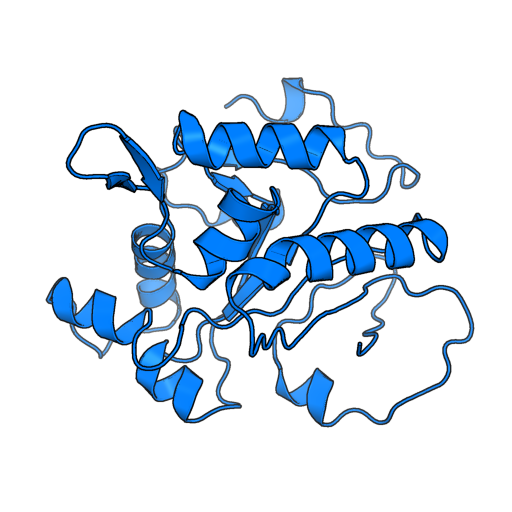55 -6.920 1.00 97.38 200 PHE A O 1
ATOM 1555 N N . VAL A 1 201 ? -11.633 2.175 -8.265 1.00 96.38 201 VAL A N 1
ATOM 1556 C CA . VAL A 1 201 ? -11.005 0.999 -8.873 1.00 96.38 201 VAL A CA 1
ATOM 1557 C C . VAL A 1 201 ? -10.111 1.447 -10.022 1.00 96.38 201 VAL A C 1
ATOM 1559 O O . VAL A 1 201 ? -10.554 2.136 -10.937 1.00 96.38 201 VAL A O 1
ATOM 1562 N N . GLN A 1 202 ? -8.838 1.058 -9.976 1.00 93.31 202 GLN A N 1
ATOM 1563 C CA . GLN A 1 202 ? -7.856 1.402 -10.994 1.00 93.31 202 GLN A CA 1
ATOM 1564 C C . GLN A 1 202 ? -7.076 0.156 -11.441 1.00 93.31 202 GLN A C 1
ATOM 1566 O O . GLN A 1 202 ? -6.396 -0.475 -10.630 1.00 93.31 202 GLN A O 1
ATOM 1571 N N . PRO A 1 203 ? -7.079 -0.196 -12.736 1.00 88.44 203 PRO A N 1
ATOM 1572 C CA . PRO A 1 203 ? -6.177 -1.218 -13.247 1.00 88.44 203 PRO A CA 1
ATOM 1573 C C . PRO A 1 203 ? -4.720 -0.736 -13.167 1.00 88.44 203 PRO A C 1
ATOM 1575 O O . PRO A 1 203 ? -4.414 0.451 -13.300 1.00 88.44 203 PRO A O 1
ATOM 1578 N N . TYR A 1 204 ? -3.801 -1.672 -12.951 1.00 80.75 204 TYR A N 1
ATOM 1579 C CA . TYR A 1 204 ? -2.363 -1.394 -12.848 1.00 80.75 204 TYR A CA 1
ATOM 1580 C C . TYR A 1 204 ? -1.524 -2.196 -13.847 1.00 80.75 204 TYR A C 1
ATOM 1582 O O . TYR A 1 204 ? -0.295 -2.223 -13.746 1.00 80.75 204 TYR A O 1
ATOM 1590 N N . GLU A 1 205 ? -2.173 -2.850 -14.813 1.00 70.38 205 GLU A N 1
ATOM 1591 C CA . GLU A 1 205 ? -1.460 -3.534 -15.883 1.00 70.38 205 GLU A CA 1
ATOM 1592 C C . GLU A 1 205 ? -0.752 -2.519 -16.805 1.00 70.38 205 GLU A C 1
ATOM 1594 O O . GLU A 1 205 ? -1.297 -1.447 -17.088 1.00 70.38 205 GLU A O 1
ATOM 1599 N N . PRO A 1 206 ? 0.467 -2.824 -17.289 1.00 57.38 206 PRO A N 1
ATOM 1600 C CA . PRO A 1 206 ? 1.185 -1.937 -18.198 1.00 57.38 206 PRO A CA 1
ATOM 1601 C C . PRO A 1 206 ? 0.415 -1.715 -19.508 1.00 57.38 206 PRO A C 1
ATOM 1603 O O . PRO A 1 206 ? -0.093 -2.666 -20.112 1.00 57.38 206 PRO A O 1
ATOM 1606 N N . LYS A 1 207 ? 0.387 -0.461 -19.987 1.00 46.44 207 LYS A N 1
ATOM 1607 C CA . LYS A 1 207 ? -0.127 -0.095 -21.319 1.00 46.44 207 LYS A CA 1
ATOM 1608 C C . LYS A 1 207 ? 0.630 -0.901 -22.382 1.00 46.44 207 LYS A C 1
ATOM 1610 O O . LYS A 1 207 ? 1.795 -0.637 -22.642 1.00 46.44 207 LYS A O 1
ATOM 1615 N N . GLY A 1 208 ? -0.032 -1.894 -22.973 1.00 45.19 208 GLY A N 1
ATOM 1616 C CA . GLY A 1 208 ? 0.573 -2.794 -23.964 1.00 45.19 208 GLY A CA 1
ATOM 1617 C C . GLY A 1 208 ? 0.020 -4.221 -23.962 1.00 45.19 208 GLY A C 1
ATOM 1618 O O . GLY A 1 208 ? 0.281 -4.968 -24.900 1.00 45.19 208 GLY A O 1
ATOM 1619 N N . ARG A 1 209 ? -0.778 -4.604 -22.952 1.00 49.97 209 ARG A N 1
ATOM 1620 C CA . ARG A 1 209 ? -1.416 -5.934 -22.863 1.00 49.97 209 ARG A CA 1
ATOM 1621 C C . ARG A 1 209 ? -2.930 -5.946 -23.102 1.00 49.97 209 ARG A C 1
ATOM 1623 O O . ARG A 1 209 ? -3.628 -6.783 -22.551 1.00 49.97 209 ARG A O 1
ATOM 1630 N N . GLY A 1 210 ? -3.417 -5.070 -23.982 1.00 35.75 210 GLY A N 1
ATOM 1631 C CA . GLY A 1 210 ? -4.690 -5.285 -24.682 1.00 35.75 210 GLY A CA 1
ATOM 1632 C C . GLY A 1 210 ? -5.943 -5.383 -23.811 1.00 35.75 210 GLY A C 1
ATOM 1633 O O . GLY A 1 210 ? -6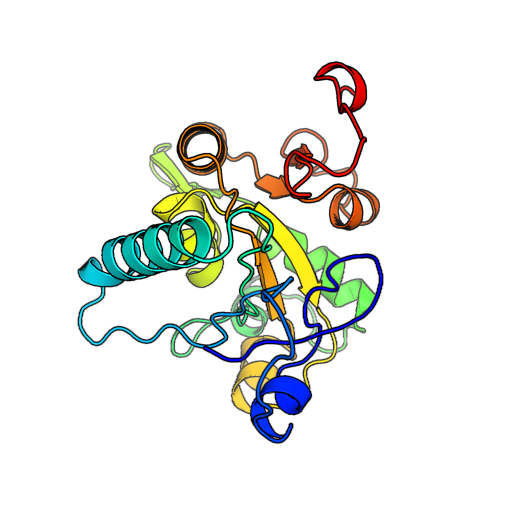.842 -6.146 -24.151 1.00 35.75 210 GLY A O 1
ATOM 1634 N N . VAL A 1 211 ? -6.024 -4.611 -22.729 1.00 38.75 211 VAL A N 1
ATOM 1635 C CA . VAL A 1 211 ? -7.312 -4.319 -22.097 1.00 38.75 211 VAL A CA 1
ATOM 1636 C C . VAL A 1 211 ? -7.446 -2.804 -22.050 1.00 38.75 211 VAL A C 1
ATOM 1638 O O . VAL A 1 211 ? -6.877 -2.140 -21.184 1.00 38.75 211 VAL A O 1
ATOM 1641 N N . ASP A 1 212 ? -8.110 -2.252 -23.065 1.00 33.69 212 ASP A N 1
ATOM 1642 C CA . ASP A 1 212 ? -8.598 -0.877 -23.016 1.00 33.69 212 ASP A CA 1
ATOM 1643 C C . ASP A 1 212 ? -9.710 -0.853 -21.971 1.00 33.69 212 ASP A C 1
ATOM 1645 O O . ASP A 1 212 ? -10.849 -1.207 -22.257 1.00 33.69 212 ASP A O 1
ATOM 1649 N N . PHE A 1 213 ? -9.357 -0.500 -20.739 1.00 41.44 213 PHE A N 1
ATOM 1650 C CA . PHE A 1 213 ? -10.351 -0.141 -19.745 1.00 41.44 213 PHE A CA 1
ATOM 1651 C C . PHE A 1 213 ? -10.806 1.285 -20.035 1.00 41.44 213 PHE A C 1
ATOM 1653 O O . PHE A 1 213 ? -10.016 2.234 -19.971 1.00 41.44 213 PHE A O 1
ATOM 1660 N N . THR A 1 214 ? -12.074 1.425 -20.387 1.00 33.19 214 THR A N 1
ATOM 1661 C CA . THR A 1 214 ? -12.729 2.720 -20.500 1.00 33.19 214 THR A CA 1
ATOM 1662 C C . THR A 1 214 ? -13.170 3.189 -19.110 1.00 33.19 214 THR A C 1
ATOM 1664 O O . THR A 1 214 ? -13.443 2.364 -18.239 1.00 33.19 214 THR A O 1
ATOM 1667 N N . PRO A 1 215 ? -13.238 4.508 -18.854 1.00 34.91 215 PRO A N 1
ATOM 1668 C CA . PRO A 1 215 ? -13.746 5.039 -17.586 1.00 34.91 215 PRO A CA 1
ATOM 1669 C C . PRO A 1 215 ? -15.138 4.509 -17.200 1.00 34.91 215 PRO A C 1
ATOM 1671 O O . PRO A 1 215 ? -15.451 4.453 -16.014 1.00 34.91 215 PRO A O 1
ATOM 1674 N N . ASP A 1 216 ? -15.931 4.086 -18.188 1.00 38.91 216 ASP A N 1
ATOM 1675 C CA . ASP A 1 216 ? -17.280 3.543 -18.012 1.00 38.91 216 ASP A CA 1
ATOM 1676 C C . ASP A 1 216 ? -17.290 2.113 -17.435 1.00 38.91 216 ASP A C 1
ATOM 1678 O O . ASP A 1 216 ? -18.315 1.673 -16.918 1.00 38.91 216 ASP A O 1
ATOM 1682 N N . ASP A 1 217 ? -16.155 1.401 -17.448 1.00 35.69 217 ASP A N 1
ATOM 1683 C CA . ASP A 1 217 ? -16.043 0.028 -16.930 1.00 35.69 217 ASP A CA 1
ATOM 1684 C C . ASP A 1 217 ? -16.042 -0.050 -15.388 1.00 35.69 217 ASP A C 1
ATOM 1686 O O . ASP A 1 217 ? -16.046 -1.145 -14.824 1.00 35.69 217 ASP A O 1
ATOM 1690 N N . PHE A 1 218 ? -16.023 1.096 -14.692 1.00 39.94 218 PHE A N 1
ATOM 1691 C CA . PHE A 1 218 ? -15.894 1.168 -13.229 1.00 39.94 218 PHE A CA 1
ATOM 1692 C C . PHE A 1 218 ? -16.861 2.145 -12.544 1.00 39.94 218 PHE A C 1
ATOM 1694 O O . PHE A 1 218 ? -16.630 2.548 -11.402 1.00 39.94 218 PHE A O 1
ATOM 1701 N N . THR A 1 219 ? -17.956 2.513 -13.206 1.00 31.48 219 THR A N 1
ATOM 1702 C CA . THR A 1 219 ? -19.110 3.135 -12.532 1.00 31.48 219 THR A CA 1
ATOM 1703 C C . THR A 1 219 ? -20.061 2.043 -12.014 1.00 31.48 219 THR A C 1
ATOM 1705 O O . THR A 1 219 ? -20.254 1.065 -12.734 1.00 31.48 219 THR A O 1
ATOM 1708 N N . PRO A 1 220 ? -20.609 2.170 -10.787 1.00 37.00 220 PRO A N 1
ATOM 1709 C CA . PRO A 1 220 ? -21.422 1.131 -10.142 1.00 37.00 220 PRO A CA 1
ATOM 1710 C C . PRO A 1 220 ? -22.708 0.778 -10.898 1.00 37.00 220 PRO A C 1
ATOM 1712 O O . PRO A 1 220 ? -23.278 1.673 -11.567 1.00 37.00 220 PRO A O 1
#

Secondary structure (DSSP, 8-state):
-EE---TTTTPPP--HHHHHHSPP---SS--SEEE------SSGGGHHHHHHHHHHHHHHH-TT-EEE--EESEETTEEHHHHHHHTT--TT--HHHHHHHHHHHHS-EE-TTT--EE-S-HHHIIIIIIH--EEEEEE----S-HHHHHHHTT-EEEEEE-S-HHHHHHHHHIIIII-PEEE-HHHHTTS-GGGGGGEEE---S-TTSS----GGGG--

Radius of gyration: 17.04 Å; Cα contacts (8 Å, |Δi|>4): 377; chains: 1; bounding box: 42×37×46 Å